Protein AF-S3ZJ68-F1 (afdb_monomer)

Structure (mmCIF, N/CA/C/O backbone):
data_AF-S3ZJ68-F1
#
_entry.id   AF-S3ZJ68-F1
#
loop_
_atom_site.group_PDB
_atom_site.id
_atom_site.type_symbol
_atom_site.label_atom_id
_atom_site.label_alt_id
_atom_site.label_comp_id
_atom_site.label_asym_id
_atom_site.label_entity_id
_atom_site.label_seq_id
_atom_site.pdbx_PDB_ins_code
_atom_site.Cartn_x
_atom_site.Cartn_y
_atom_site.Cartn_z
_atom_site.occupancy
_atom_site.B_iso_or_equiv
_atom_site.auth_seq_id
_atom_site.auth_comp_id
_atom_site.auth_asym_id
_atom_site.auth_atom_id
_atom_site.pdbx_PDB_model_num
ATOM 1 N N . MET A 1 1 ? 8.111 -1.084 -5.716 1.00 80.00 1 MET A N 1
ATOM 2 C CA . MET A 1 1 ? 7.505 -2.120 -6.538 1.00 80.00 1 MET A CA 1
ATOM 3 C C . MET A 1 1 ? 6.057 -1.750 -6.645 1.00 80.00 1 MET A C 1
ATOM 5 O O . MET A 1 1 ? 5.449 -1.335 -5.665 1.00 80.00 1 MET A O 1
ATOM 9 N N . ASP A 1 2 ? 5.586 -1.778 -7.868 1.00 84.50 2 ASP A N 1
ATOM 10 C CA . ASP A 1 2 ? 4.255 -1.363 -8.264 1.00 84.50 2 ASP A CA 1
ATOM 11 C C . ASP A 1 2 ? 3.744 -2.400 -9.263 1.00 84.50 2 ASP A C 1
ATOM 13 O O . ASP A 1 2 ? 4.480 -3.292 -9.693 1.00 84.50 2 ASP A O 1
ATOM 17 N N . GLN A 1 3 ? 2.486 -2.284 -9.650 1.00 87.31 3 GLN A N 1
ATOM 18 C CA . GLN A 1 3 ? 1.844 -3.196 -10.583 1.00 87.31 3 GLN A CA 1
ATOM 19 C C . GLN A 1 3 ? 2.467 -3.204 -11.986 1.00 87.31 3 GLN A C 1
ATOM 21 O O . GLN A 1 3 ? 2.232 -4.153 -12.731 1.00 87.31 3 GLN A O 1
ATOM 26 N N . ALA A 1 4 ? 3.239 -2.178 -12.367 1.00 88.06 4 ALA A N 1
ATOM 27 C CA . ALA A 1 4 ? 3.962 -2.156 -13.638 1.00 88.06 4 ALA A CA 1
ATOM 28 C C . ALA A 1 4 ? 5.332 -2.848 -13.529 1.00 88.06 4 ALA A C 1
ATOM 30 O O . ALA A 1 4 ? 5.813 -3.414 -14.509 1.00 88.06 4 ALA A O 1
ATOM 31 N N . ASN A 1 5 ? 5.953 -2.811 -12.346 1.00 89.50 5 ASN A N 1
ATOM 32 C CA . ASN A 1 5 ? 7.290 -3.337 -12.069 1.00 89.50 5 ASN A CA 1
ATOM 33 C C . ASN A 1 5 ? 7.332 -4.030 -10.700 1.00 89.50 5 ASN A C 1
ATOM 35 O O . ASN A 1 5 ? 7.917 -3.505 -9.738 1.00 89.50 5 ASN A O 1
ATOM 39 N N . PRO A 1 6 ? 6.717 -5.216 -10.584 1.00 88.12 6 PRO A N 1
ATOM 40 C CA . PRO A 1 6 ? 6.662 -5.920 -9.318 1.00 88.12 6 PRO A CA 1
ATOM 41 C C . PRO A 1 6 ? 7.979 -6.612 -8.960 1.00 88.12 6 PRO A C 1
ATOM 43 O O . PRO A 1 6 ? 8.087 -7.053 -7.831 1.00 88.12 6 PRO A O 1
ATOM 46 N N . PHE A 1 7 ? 8.941 -6.767 -9.889 1.00 85.50 7 PHE A N 1
ATOM 47 C CA . PHE A 1 7 ? 10.194 -7.566 -9.795 1.00 85.50 7 PHE A CA 1
ATOM 48 C C . PHE A 1 7 ? 10.067 -9.003 -9.254 1.00 85.50 7 PHE A C 1
ATOM 50 O O . PHE A 1 7 ? 11.036 -9.754 -9.226 1.00 85.50 7 PHE A O 1
ATOM 57 N N . GLU A 1 8 ? 8.858 -9.417 -8.918 1.00 90.25 8 GLU A N 1
ATOM 58 C CA . GLU A 1 8 ? 8.387 -10.779 -8.845 1.00 90.25 8 GLU A CA 1
ATOM 59 C C . GLU A 1 8 ? 7.944 -11.252 -10.238 1.00 90.25 8 GLU A C 1
ATOM 61 O O . GLU A 1 8 ? 7.591 -10.459 -11.124 1.00 90.25 8 GLU A O 1
ATOM 66 N N . THR A 1 9 ? 7.916 -12.570 -10.438 1.00 92.69 9 THR A N 1
ATOM 67 C CA . THR A 1 9 ? 7.269 -13.137 -11.627 1.00 92.69 9 THR A CA 1
ATOM 68 C C . THR A 1 9 ? 5.764 -12.848 -11.592 1.00 92.69 9 THR A C 1
ATOM 70 O O . THR A 1 9 ? 5.195 -12.730 -10.504 1.00 92.69 9 THR A O 1
ATOM 73 N N . PRO A 1 10 ? 5.064 -12.804 -12.741 1.00 91.81 10 PRO A N 1
ATOM 74 C CA . PRO A 1 10 ? 3.632 -12.503 -12.759 1.00 91.81 10 PRO A CA 1
ATOM 75 C C . PRO A 1 10 ? 2.789 -13.416 -11.854 1.00 91.81 10 PRO A C 1
ATOM 77 O O . PRO A 1 10 ? 1.829 -12.960 -11.236 1.00 91.81 10 PRO A O 1
ATOM 80 N N . ARG A 1 11 ? 3.158 -14.701 -11.738 1.00 94.19 11 ARG A N 1
ATOM 81 C CA . ARG A 1 11 ? 2.450 -15.663 -10.879 1.00 94.19 11 ARG A CA 1
ATOM 82 C C . ARG A 1 11 ? 2.710 -15.429 -9.396 1.00 94.19 11 ARG A C 1
ATOM 84 O O . ARG A 1 11 ? 1.758 -15.433 -8.623 1.00 94.19 11 ARG A O 1
ATOM 91 N N . THR A 1 12 ? 3.967 -15.225 -9.002 1.00 9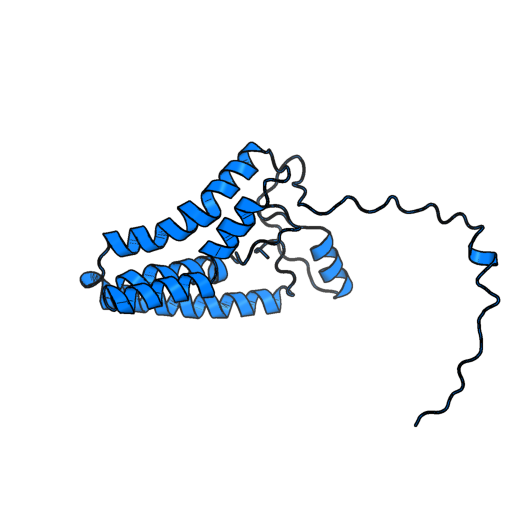4.75 12 THR A N 1
ATOM 92 C CA . THR A 1 12 ? 4.300 -14.955 -7.594 1.00 94.75 12 THR A CA 1
ATOM 93 C C . THR A 1 12 ? 3.712 -13.621 -7.147 1.00 94.75 12 THR A C 1
ATOM 95 O O . THR A 1 12 ? 3.117 -13.567 -6.079 1.00 94.75 12 THR A O 1
ATOM 98 N N . PHE A 1 13 ? 3.710 -12.613 -8.026 1.00 94.50 13 PHE A N 1
ATOM 99 C CA . PHE A 1 13 ? 3.064 -11.331 -7.757 1.00 94.50 13 PHE A CA 1
ATOM 100 C C . PHE A 1 13 ? 1.551 -11.466 -7.572 1.00 94.50 13 PHE A C 1
ATOM 102 O O . PHE A 1 13 ? 0.981 -10.894 -6.646 1.00 94.50 13 PHE A O 1
ATOM 109 N N . ALA A 1 14 ? 0.877 -12.249 -8.419 1.00 94.25 14 ALA A N 1
ATOM 110 C CA . ALA A 1 14 ? -0.551 -12.511 -8.256 1.00 94.25 14 ALA A CA 1
ATOM 111 C C . ALA A 1 14 ? -0.863 -13.217 -6.925 1.00 94.25 14 ALA A C 1
ATOM 113 O O . ALA A 1 14 ? -1.843 -12.869 -6.269 1.00 94.25 14 ALA A O 1
ATOM 114 N N . LEU A 1 15 ? -0.022 -14.170 -6.512 1.00 96.56 15 LEU A N 1
ATOM 115 C CA . LEU A 1 15 ? -0.175 -14.862 -5.232 1.00 96.56 15 LEU A CA 1
ATOM 116 C C . LEU A 1 15 ? 0.051 -13.916 -4.046 1.00 96.56 15 LEU A C 1
ATOM 118 O O . LEU A 1 15 ? -0.776 -13.872 -3.142 1.00 96.56 15 LEU A O 1
ATOM 122 N N . HIS A 1 16 ? 1.102 -13.101 -4.088 1.00 95.94 16 HIS A N 1
ATOM 123 C CA . HIS A 1 16 ? 1.391 -12.106 -3.058 1.00 95.94 16 HIS A CA 1
ATOM 124 C C . HIS A 1 16 ? 0.239 -11.099 -2.912 1.00 95.94 16 HIS A C 1
ATOM 126 O O . HIS A 1 16 ? -0.200 -10.783 -1.807 1.00 95.94 16 HIS A O 1
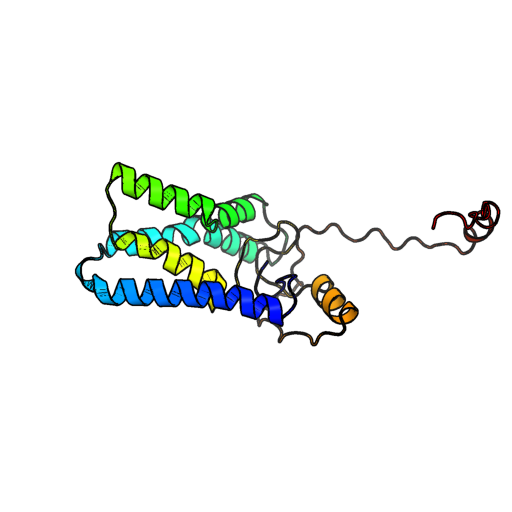ATOM 132 N N . ARG A 1 17 ? -0.350 -10.650 -4.027 1.00 96.62 17 ARG A N 1
ATOM 133 C CA . ARG A 1 17 ? -1.566 -9.823 -4.004 1.00 96.62 17 ARG A CA 1
ATOM 134 C C . ARG A 1 17 ? -2.762 -10.549 -3.391 1.00 96.62 17 ARG A C 1
ATOM 136 O O . ARG A 1 17 ? -3.553 -9.918 -2.693 1.00 96.62 17 ARG A O 1
ATOM 143 N N . ALA A 1 18 ? -2.908 -11.850 -3.638 1.00 97.56 18 ALA A N 1
ATOM 144 C CA . ALA A 1 18 ? -4.007 -12.640 -3.091 1.00 97.56 18 ALA A CA 1
ATOM 145 C C . ALA A 1 18 ? -3.978 -12.690 -1.554 1.00 97.56 18 ALA A C 1
ATOM 147 O O . ALA A 1 18 ? -5.038 -12.605 -0.937 1.00 97.56 18 ALA A O 1
ATOM 148 N N . GLU A 1 19 ? -2.797 -12.731 -0.930 1.00 97.19 19 GLU A N 1
ATOM 149 C CA . GLU A 1 19 ? -2.666 -12.652 0.534 1.00 97.19 19 GLU A CA 1
ATOM 150 C C . GLU A 1 19 ? -3.281 -11.356 1.085 1.00 97.19 19 GLU A C 1
ATOM 152 O O . GLU A 1 19 ? -4.082 -11.378 2.024 1.00 97.19 19 GLU A O 1
ATOM 157 N N . TYR A 1 20 ? -2.996 -10.223 0.439 1.00 97.69 20 TYR A N 1
ATOM 158 C CA . TYR A 1 20 ? -3.604 -8.944 0.805 1.00 97.69 20 TYR A CA 1
ATOM 159 C C . TYR A 1 20 ? -5.093 -8.875 0.461 1.00 97.69 20 TYR A C 1
ATOM 161 O O . TYR A 1 20 ? -5.854 -8.274 1.212 1.00 97.69 20 TYR A O 1
ATOM 169 N N . LEU A 1 21 ? -5.558 -9.523 -0.609 1.00 97.94 21 LEU A N 1
ATOM 170 C CA . LEU A 1 21 ? -6.996 -9.605 -0.893 1.00 97.94 21 LEU A CA 1
ATOM 171 C C . LEU A 1 21 ? -7.762 -10.355 0.202 1.00 97.94 21 LEU A C 1
ATOM 173 O O . LEU A 1 21 ? -8.873 -9.952 0.541 1.00 97.94 21 LEU A O 1
ATOM 177 N N . VAL A 1 22 ? -7.173 -11.396 0.797 1.00 98.31 22 VAL A N 1
ATOM 178 C CA . VAL A 1 22 ? -7.773 -12.090 1.946 1.00 98.31 22 VAL A CA 1
ATOM 179 C C . VAL A 1 22 ? -7.869 -11.152 3.152 1.00 98.31 22 VAL A C 1
ATOM 181 O O . VAL A 1 22 ? -8.938 -11.039 3.752 1.00 98.31 22 VAL A O 1
ATOM 184 N N . ALA A 1 23 ? -6.798 -10.421 3.474 1.00 97.19 23 ALA A N 1
ATOM 185 C CA . ALA A 1 23 ? -6.810 -9.438 4.562 1.00 97.19 23 ALA A CA 1
ATOM 186 C C . ALA A 1 23 ? -7.818 -8.297 4.316 1.00 97.19 23 ALA A C 1
ATOM 188 O O . ALA A 1 23 ? -8.520 -7.863 5.236 1.00 97.19 23 ALA A O 1
ATOM 189 N N . PHE A 1 24 ? -7.943 -7.848 3.066 1.00 98.44 24 PHE A N 1
ATOM 190 C CA . PHE A 1 24 ? -8.929 -6.860 2.639 1.00 98.44 24 PHE A CA 1
ATOM 191 C C . PHE A 1 24 ? -10.364 -7.377 2.806 1.00 98.44 24 PHE A C 1
ATOM 193 O O . PHE A 1 24 ? -11.211 -6.680 3.368 1.00 98.44 24 PHE A O 1
ATOM 200 N N . ALA A 1 25 ? -10.637 -8.612 2.377 1.00 98.56 25 ALA A N 1
ATOM 201 C CA . ALA A 1 25 ? -11.944 -9.246 2.519 1.00 98.56 25 ALA A CA 1
ATOM 202 C C . ALA A 1 25 ? -12.323 -9.444 3.994 1.00 98.56 25 ALA A C 1
ATOM 204 O O . ALA A 1 25 ? -13.436 -9.102 4.391 1.00 98.56 25 ALA A O 1
ATOM 205 N N . ALA A 1 26 ? -11.386 -9.911 4.824 1.00 98.44 26 ALA A N 1
ATOM 206 C CA . ALA A 1 26 ? -11.593 -10.064 6.262 1.00 98.44 26 ALA A CA 1
ATOM 207 C C . ALA A 1 26 ? -11.876 -8.715 6.946 1.00 98.44 26 ALA A C 1
ATOM 209 O O . ALA A 1 26 ? -12.830 -8.599 7.714 1.00 98.44 26 ALA A O 1
ATOM 210 N N . SER A 1 27 ? -11.104 -7.673 6.615 1.00 98.25 27 SER A N 1
ATOM 211 C CA . SER A 1 27 ? -11.328 -6.316 7.137 1.00 98.25 27 SER A CA 1
ATOM 212 C C . SER A 1 27 ? -12.685 -5.764 6.697 1.00 98.25 27 SER A C 1
ATOM 214 O O . SER A 1 27 ? -13.399 -5.169 7.498 1.00 98.25 27 SER A O 1
ATOM 216 N N . THR A 1 28 ? -13.078 -6.006 5.444 1.00 98.56 28 THR A N 1
ATOM 217 C CA . THR A 1 28 ? -14.387 -5.601 4.908 1.00 98.56 28 THR A CA 1
ATOM 218 C C . THR A 1 28 ? -15.529 -6.297 5.647 1.00 98.56 28 THR A C 1
ATOM 220 O O . THR A 1 28 ? -16.478 -5.638 6.061 1.00 98.56 28 THR A O 1
ATOM 223 N N . ALA A 1 29 ? -15.430 -7.609 5.873 1.00 98.62 29 ALA A N 1
ATOM 224 C CA . ALA A 1 29 ? -16.423 -8.352 6.642 1.00 98.62 29 ALA A CA 1
ATOM 225 C C . ALA A 1 29 ? -16.534 -7.822 8.082 1.00 98.62 29 ALA A C 1
ATOM 227 O O . ALA A 1 29 ? -17.642 -7.596 8.565 1.00 98.62 29 ALA A O 1
ATOM 228 N N . ALA A 1 30 ? -15.403 -7.546 8.740 1.00 98.38 30 ALA A N 1
ATOM 229 C CA . ALA A 1 30 ? -15.388 -6.960 10.078 1.00 98.38 30 ALA A CA 1
ATOM 230 C C . ALA A 1 30 ? -16.024 -5.558 10.113 1.00 98.38 30 ALA A C 1
ATOM 232 O O . ALA A 1 30 ? -16.771 -5.258 11.043 1.00 98.38 30 ALA A O 1
ATOM 233 N N . ILE A 1 31 ? -15.791 -4.726 9.090 1.00 98.50 31 ILE A N 1
ATOM 234 C CA . ILE A 1 31 ? -16.437 -3.413 8.951 1.00 98.50 31 ILE A CA 1
ATOM 235 C C . ILE A 1 31 ? -17.955 -3.562 8.802 1.00 98.50 31 ILE A C 1
ATOM 237 O O . ILE A 1 31 ? -18.699 -2.833 9.448 1.00 98.50 31 ILE A O 1
ATOM 241 N N . ILE A 1 32 ? -18.423 -4.507 7.980 1.00 98.56 32 ILE A N 1
ATOM 242 C CA . ILE A 1 32 ? -19.859 -4.744 7.761 1.00 98.56 32 ILE A CA 1
ATOM 243 C C . ILE A 1 32 ? -20.536 -5.220 9.050 1.00 98.56 32 ILE A C 1
ATOM 245 O O . ILE A 1 32 ? -21.584 -4.697 9.418 1.00 98.56 32 ILE A O 1
ATOM 249 N N . VAL A 1 33 ? -19.935 -6.185 9.752 1.00 98.62 33 VAL A N 1
ATOM 250 C CA . VAL A 1 33 ? -20.493 -6.739 10.998 1.00 98.62 33 VAL A CA 1
ATOM 251 C C . VAL A 1 33 ? -20.581 -5.680 12.099 1.00 98.62 33 VAL A C 1
ATOM 253 O O . VAL A 1 33 ? -21.548 -5.673 12.851 1.00 98.62 33 VAL A O 1
ATOM 256 N N . ASN A 1 34 ? -19.612 -4.765 12.166 1.00 98.25 34 ASN A N 1
ATOM 257 C CA . ASN A 1 34 ? -19.523 -3.746 13.216 1.00 98.25 34 ASN A CA 1
ATOM 258 C C . ASN A 1 34 ? -19.896 -2.340 12.713 1.00 98.25 34 ASN A C 1
ATOM 260 O O . ASN A 1 34 ? -19.491 -1.343 13.302 1.00 98.25 34 ASN A O 1
ATOM 264 N N . PHE A 1 35 ? -20.654 -2.237 11.615 1.00 98.06 35 PHE A N 1
ATOM 265 C CA . PHE A 1 35 ? -20.878 -0.978 10.890 1.00 98.06 35 PHE A CA 1
ATOM 266 C C . PHE A 1 35 ? -21.433 0.153 11.774 1.00 98.06 35 PHE A C 1
ATOM 268 O O . PHE A 1 35 ? -21.040 1.312 11.630 1.00 98.06 35 PHE A O 1
ATOM 275 N N . GLY 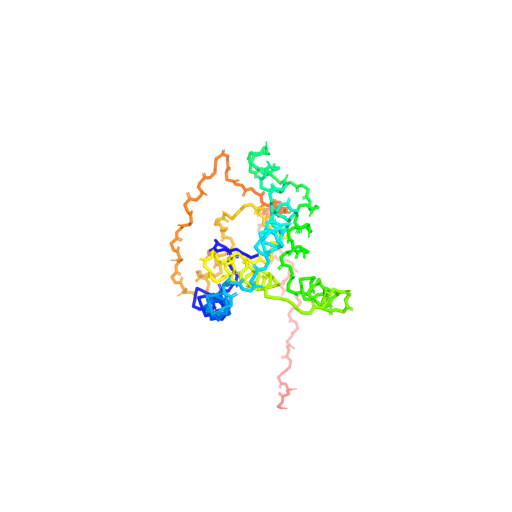A 1 36 ? -22.340 -0.187 12.695 1.00 98.00 36 GLY A N 1
ATOM 276 C CA . GLY A 1 36 ? -22.955 0.763 13.626 1.00 98.00 36 GLY A CA 1
ATOM 277 C C . GLY A 1 36 ? -22.028 1.233 14.751 1.00 98.00 36 GLY A C 1
ATOM 278 O O . GLY A 1 36 ? -22.206 2.338 15.255 1.00 98.00 36 GLY A O 1
ATOM 279 N N . ASP A 1 37 ? -21.014 0.438 15.094 1.00 98.00 37 ASP A N 1
ATOM 280 C CA . ASP A 1 37 ? -20.080 0.718 16.191 1.00 98.00 37 ASP A CA 1
ATOM 281 C C . ASP A 1 37 ? -18.817 1.450 15.713 1.00 98.00 37 ASP A C 1
ATOM 283 O O . ASP A 1 37 ? -17.952 1.837 16.505 1.00 98.00 37 ASP A O 1
ATOM 287 N N . ILE A 1 38 ? -18.682 1.651 14.400 1.00 98.62 38 ILE A N 1
ATOM 288 C CA . ILE A 1 38 ? -17.563 2.382 13.820 1.00 98.62 38 ILE A CA 1
ATOM 289 C C . ILE A 1 38 ? -17.762 3.879 14.035 1.00 98.62 38 ILE A C 1
ATOM 291 O O . ILE A 1 38 ? -18.715 4.500 13.561 1.00 98.62 38 ILE A O 1
ATOM 295 N N . ARG A 1 39 ? -16.768 4.505 14.665 1.00 98.38 39 ARG A N 1
ATOM 296 C CA . ARG A 1 39 ? -16.615 5.961 14.669 1.00 98.38 39 ARG A CA 1
ATOM 297 C C . ARG A 1 39 ? -16.183 6.439 13.284 1.00 98.38 39 ARG A C 1
ATOM 299 O O . ARG A 1 39 ? -15.006 6.685 13.033 1.00 98.38 39 ARG A O 1
ATOM 306 N N . TRP A 1 40 ? -17.147 6.594 12.382 1.00 98.38 40 TRP A N 1
ATOM 307 C CA . TRP A 1 40 ? -16.916 6.934 10.974 1.00 98.38 40 TRP A CA 1
ATOM 308 C C . TRP A 1 40 ? -16.007 8.142 10.728 1.00 98.38 40 TRP A C 1
ATOM 310 O O . TRP A 1 40 ? -15.120 8.020 9.886 1.00 98.38 40 TRP A O 1
ATOM 320 N N . PRO A 1 41 ? -16.116 9.270 11.462 1.00 98.56 41 PRO A N 1
ATOM 321 C CA . PRO A 1 41 ? -15.183 10.381 11.273 1.00 98.56 41 PRO A CA 1
ATOM 322 C C . PRO A 1 41 ? -13.719 9.986 11.512 1.00 98.56 41 PRO A C 1
ATOM 324 O O . PRO A 1 41 ? -12.833 10.427 10.785 1.00 98.56 41 PRO A O 1
ATOM 327 N N . VAL A 1 42 ? -13.465 9.117 12.495 1.00 98.38 42 VAL A N 1
ATOM 328 C CA . VAL A 1 42 ? -12.124 8.597 12.802 1.00 98.38 42 VAL A CA 1
ATOM 329 C C . VAL A 1 42 ? -11.677 7.622 11.729 1.00 98.38 42 VAL A C 1
ATOM 331 O O . VAL A 1 42 ? -10.561 7.738 11.240 1.00 98.38 42 VAL A O 1
ATOM 334 N N . TRP A 1 43 ? -12.553 6.698 11.329 1.00 98.62 43 TRP A N 1
ATOM 335 C CA . TRP A 1 43 ? -12.261 5.731 10.272 1.00 98.62 43 TRP A CA 1
ATOM 336 C C . TRP A 1 43 ? -11.865 6.448 8.974 1.00 98.62 43 TRP A C 1
ATOM 338 O O . TRP A 1 43 ? -10.830 6.146 8.390 1.00 98.62 43 TRP A O 1
ATOM 348 N N . ILE A 1 44 ? -12.631 7.467 8.566 1.00 98.62 44 ILE A N 1
ATOM 349 C CA . ILE A 1 44 ? -12.353 8.273 7.368 1.00 98.62 44 ILE A CA 1
ATOM 350 C C . ILE A 1 44 ? -11.026 9.024 7.513 1.00 98.62 44 ILE A C 1
ATOM 352 O O . ILE A 1 44 ? -10.235 9.045 6.574 1.00 98.62 44 ILE A O 1
ATOM 356 N N . ALA A 1 45 ? -10.747 9.616 8.678 1.00 98.50 45 ALA A N 1
ATOM 357 C CA . ALA A 1 45 ? -9.475 10.294 8.918 1.00 98.50 45 ALA A CA 1
ATOM 358 C C . ALA A 1 45 ? -8.280 9.325 8.836 1.00 98.50 45 ALA A C 1
ATOM 360 O O . ALA A 1 45 ? -7.290 9.630 8.173 1.00 98.50 45 ALA A O 1
ATOM 361 N N . LEU A 1 46 ? -8.392 8.144 9.454 1.00 98.25 46 LEU A N 1
ATOM 362 C CA . LEU A 1 46 ? -7.380 7.082 9.424 1.00 98.25 46 LEU A CA 1
ATOM 363 C C . LEU A 1 46 ? -7.205 6.454 8.036 1.00 98.25 46 LEU A C 1
ATOM 365 O O . LEU A 1 46 ? -6.120 5.988 7.706 1.00 98.25 46 LEU A O 1
ATOM 369 N N . PHE A 1 47 ? -8.248 6.449 7.214 1.00 98.25 47 PHE A N 1
ATOM 370 C CA . PHE A 1 47 ? -8.143 6.069 5.812 1.00 98.25 47 PHE A CA 1
ATOM 371 C C . PHE A 1 47 ? -7.375 7.146 5.025 1.00 98.25 47 PHE A C 1
ATOM 373 O O . PHE A 1 47 ? -6.331 6.893 4.430 1.00 98.25 47 PHE A O 1
ATOM 380 N N . LEU A 1 48 ? -7.826 8.401 5.087 1.00 98.31 48 LEU A N 1
ATOM 381 C CA . LEU A 1 48 ? -7.283 9.471 4.249 1.00 98.31 48 LEU A CA 1
ATOM 382 C C . LEU A 1 48 ? -5.849 9.879 4.608 1.00 98.31 48 LEU A C 1
ATOM 384 O O . LEU A 1 48 ? -5.086 10.236 3.711 1.00 98.31 48 LEU A O 1
ATOM 388 N N . TYR A 1 49 ? -5.458 9.861 5.887 1.00 98.31 49 TYR A N 1
ATOM 389 C CA . TYR A 1 49 ? -4.158 10.418 6.285 1.00 98.31 49 TYR A CA 1
ATOM 390 C C . TYR A 1 49 ? -2.964 9.664 5.677 1.00 98.31 49 TYR A C 1
ATOM 392 O O . TYR A 1 49 ? -1.930 10.285 5.418 1.00 98.31 49 TYR A O 1
ATOM 400 N N . ILE A 1 50 ? -3.116 8.362 5.396 1.00 98.12 50 ILE A N 1
ATOM 401 C CA . ILE A 1 50 ? -2.086 7.532 4.757 1.00 98.12 50 ILE A CA 1
ATOM 402 C C . ILE A 1 50 ? -1.716 8.124 3.394 1.00 98.12 50 ILE A C 1
ATOM 404 O O . ILE A 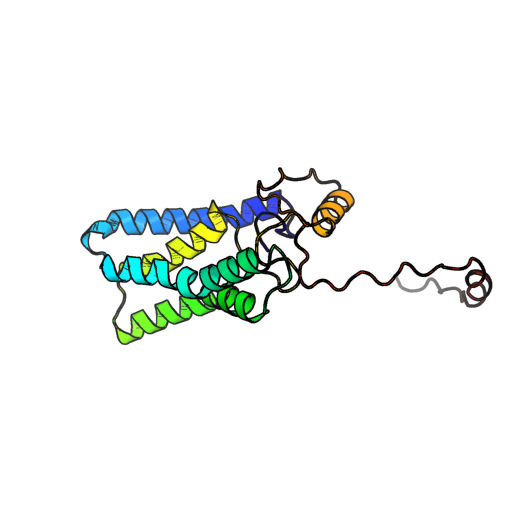1 50 ? -0.537 8.362 3.121 1.00 98.12 50 ILE A O 1
ATOM 408 N N . ASP A 1 51 ? -2.714 8.449 2.574 1.00 98.00 51 ASP A N 1
ATOM 409 C CA . ASP A 1 51 ? -2.494 8.964 1.222 1.00 98.00 51 ASP A CA 1
ATOM 410 C C . ASP A 1 51 ? -2.240 10.464 1.196 1.00 98.00 51 ASP A C 1
ATOM 412 O O . ASP A 1 51 ? -1.385 10.927 0.440 1.00 98.00 51 ASP A O 1
ATOM 416 N N . VAL A 1 52 ? -2.941 11.232 2.031 1.00 98.44 52 VAL A N 1
ATOM 417 C CA . VAL A 1 52 ? -2.776 12.690 2.103 1.00 98.44 52 VAL A CA 1
ATOM 418 C C . VAL A 1 52 ? -1.341 13.058 2.483 1.00 98.44 52 VAL A C 1
ATOM 420 O O . VAL A 1 52 ? -0.794 14.014 1.934 1.00 98.44 52 VAL A O 1
ATOM 423 N N . ILE A 1 53 ? -0.713 12.290 3.377 1.00 98.25 53 ILE A N 1
ATOM 424 C CA . ILE A 1 53 ? 0.683 12.499 3.778 1.00 98.25 53 ILE A CA 1
ATOM 425 C C . ILE A 1 53 ? 1.639 11.720 2.865 1.00 98.25 53 ILE A C 1
ATOM 427 O O . ILE A 1 53 ? 2.676 12.246 2.462 1.00 98.25 53 ILE A O 1
ATOM 431 N N . GLY A 1 54 ? 1.314 10.466 2.545 1.00 97.44 54 GLY A N 1
ATOM 432 C CA . GLY A 1 54 ? 2.237 9.548 1.883 1.00 97.44 54 GLY A CA 1
ATOM 433 C C . GLY A 1 54 ? 2.291 9.683 0.364 1.00 97.44 54 GLY A C 1
ATOM 434 O O . GLY A 1 54 ? 3.377 9.729 -0.214 1.00 97.44 54 GLY A O 1
ATOM 435 N N . TYR A 1 55 ? 1.135 9.722 -0.296 1.00 97.19 55 TYR A N 1
ATOM 436 C CA . TYR A 1 55 ? 1.030 9.575 -1.750 1.00 97.19 55 TYR A CA 1
ATOM 437 C C . TYR A 1 55 ? 0.802 10.901 -2.477 1.00 97.19 55 TYR A C 1
ATOM 439 O O . TYR A 1 55 ? 1.543 11.263 -3.396 1.00 97.19 55 TYR A O 1
ATOM 447 N N . LEU A 1 56 ? -0.206 11.657 -2.045 1.00 97.38 56 LEU A N 1
ATOM 448 C CA . LEU A 1 56 ? -0.692 12.835 -2.753 1.00 97.38 56 LEU A CA 1
ATOM 449 C C . LEU A 1 56 ? 0.399 13.899 -2.996 1.00 97.38 56 LEU A C 1
ATOM 451 O O . LEU A 1 56 ? 0.484 14.395 -4.124 1.00 97.38 56 LEU A O 1
ATOM 455 N N . PRO A 1 57 ? 1.289 14.225 -2.031 1.00 98.00 57 PRO A N 1
ATOM 456 C CA . PRO A 1 57 ? 2.339 15.215 -2.261 1.00 98.00 57 PRO A CA 1
ATOM 457 C C . PRO A 1 57 ? 3.303 14.803 -3.380 1.00 98.00 57 PRO A C 1
ATOM 459 O O . PRO A 1 57 ? 3.688 15.634 -4.205 1.00 98.00 57 PRO A O 1
ATOM 462 N N . GLY A 1 58 ? 3.666 13.517 -3.436 1.00 96.56 58 GLY A N 1
ATOM 463 C CA . GLY A 1 58 ? 4.559 12.983 -4.459 1.00 96.56 58 GLY A CA 1
ATOM 464 C C . GLY A 1 58 ? 3.898 12.891 -5.829 1.00 96.56 58 GLY A C 1
ATOM 465 O O . GLY A 1 58 ? 4.506 13.297 -6.818 1.00 96.56 58 GLY A O 1
ATOM 466 N N . ALA A 1 59 ? 2.636 12.456 -5.889 1.00 94.69 59 ALA A N 1
ATOM 467 C CA . ALA A 1 59 ? 1.874 12.377 -7.135 1.00 94.69 59 ALA A CA 1
ATOM 468 C C . ALA A 1 59 ? 1.699 13.765 -7.774 1.00 94.69 59 ALA A C 1
ATOM 470 O O . ALA A 1 59 ? 1.915 13.948 -8.975 1.00 94.69 59 ALA A O 1
ATOM 471 N N . ILE A 1 60 ? 1.391 14.783 -6.960 1.00 96.06 60 ILE A N 1
ATOM 472 C CA . ILE A 1 60 ? 1.318 16.178 -7.413 1.00 96.06 60 ILE A CA 1
ATOM 473 C C . ILE A 1 60 ? 2.687 16.653 -7.909 1.00 96.06 60 ILE A C 1
ATOM 475 O O . ILE A 1 60 ? 2.774 17.239 -8.990 1.00 96.06 60 ILE A O 1
ATOM 479 N N . ALA A 1 61 ? 3.759 16.405 -7.151 1.00 96.12 61 ALA A N 1
ATOM 480 C CA . ALA A 1 61 ? 5.108 16.807 -7.543 1.00 96.12 61 ALA A CA 1
ATOM 481 C C . ALA A 1 61 ? 5.543 16.154 -8.865 1.00 96.12 61 ALA A C 1
ATOM 483 O O . ALA A 1 61 ? 6.087 16.839 -9.729 1.00 96.12 61 ALA A O 1
ATOM 484 N N . PHE A 1 62 ? 5.254 14.864 -9.055 1.00 93.06 62 PHE A N 1
ATOM 485 C CA . PHE A 1 62 ? 5.586 14.115 -10.267 1.00 93.06 62 PHE A CA 1
ATOM 486 C C . PHE A 1 62 ? 4.784 14.585 -11.482 1.00 93.06 62 PHE A C 1
ATOM 488 O O . PHE A 1 62 ? 5.331 14.805 -12.563 1.00 93.06 62 PHE A O 1
ATOM 495 N N . LYS A 1 63 ? 3.482 14.829 -11.301 1.00 91.62 63 LYS A N 1
ATOM 496 C CA . LYS A 1 63 ? 2.645 15.401 -12.358 1.00 91.62 63 LYS A CA 1
ATOM 497 C C . LYS A 1 63 ? 3.150 16.783 -12.777 1.00 91.62 63 LYS A C 1
ATOM 499 O O . LYS A 1 63 ? 3.229 17.072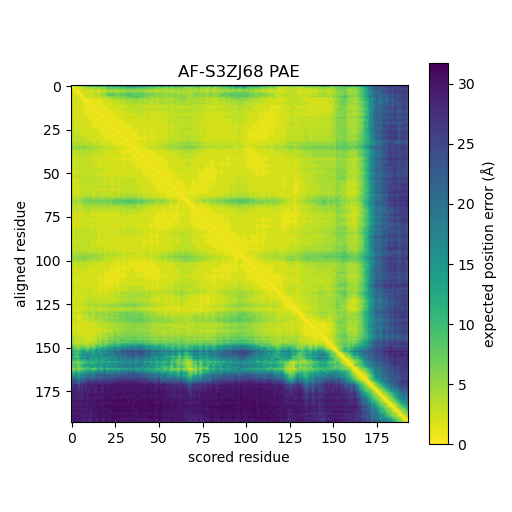 -13.966 1.00 91.62 63 LYS A O 1
ATOM 504 N N . ARG A 1 64 ? 3.537 17.628 -11.814 1.00 93.31 64 ARG A N 1
ATOM 505 C CA . ARG A 1 64 ? 4.105 18.963 -12.081 1.00 93.31 64 ARG A CA 1
ATOM 506 C C . ARG A 1 64 ? 5.503 18.909 -12.693 1.00 93.31 64 ARG A C 1
ATOM 508 O O . ARG A 1 64 ? 5.873 19.831 -13.414 1.00 93.31 64 ARG A O 1
ATOM 515 N N . SER A 1 65 ? 6.283 17.864 -12.417 1.00 91.06 65 SER A N 1
ATOM 516 C CA . SER A 1 65 ? 7.610 17.693 -13.01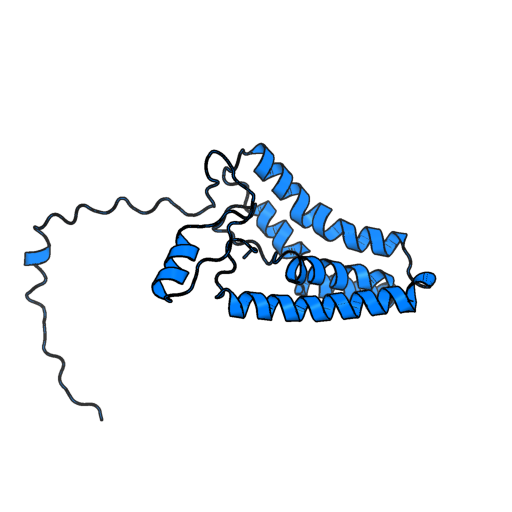1 1.00 91.06 65 SER A CA 1
ATOM 517 C C . SER A 1 65 ? 7.543 17.242 -14.473 1.00 91.06 65 SER A C 1
ATOM 519 O O . SER A 1 65 ? 8.539 17.400 -15.179 1.00 91.06 65 SER A O 1
ATOM 521 N N . GLY A 1 66 ? 6.395 16.732 -14.937 1.00 88.06 66 GLY A N 1
ATOM 522 C CA . GLY A 1 66 ? 6.229 16.185 -16.284 1.00 88.06 66 GLY A CA 1
ATOM 523 C C . GLY A 1 66 ? 6.963 14.855 -16.460 1.00 88.06 66 GLY A C 1
ATOM 524 O O . GLY A 1 66 ? 7.635 14.662 -17.465 1.00 88.06 66 GLY A O 1
ATOM 525 N N . GLY A 1 67 ? 6.930 13.981 -15.446 1.00 84.38 67 GLY A N 1
ATOM 526 C CA . GLY A 1 67 ? 7.607 12.676 -15.490 1.00 84.38 67 GLY A CA 1
ATOM 527 C C . GLY A 1 67 ? 9.108 12.718 -15.179 1.00 84.38 67 GLY A C 1
ATOM 528 O O . GLY A 1 67 ? 9.777 11.687 -15.197 1.00 84.38 67 GLY A O 1
ATOM 529 N N . ARG A 1 68 ? 9.655 13.896 -14.858 1.00 87.56 68 ARG A N 1
ATOM 530 C CA . ARG A 1 68 ? 11.047 14.041 -14.410 1.00 87.56 68 ARG A CA 1
ATOM 531 C C . ARG A 1 68 ? 11.225 13.555 -12.965 1.00 87.56 68 ARG A C 1
ATOM 533 O O . ARG A 1 68 ? 10.271 13.643 -12.180 1.00 87.56 68 ARG A O 1
ATOM 540 N N . PRO A 1 69 ? 12.445 13.137 -12.575 1.00 90.88 69 PRO A N 1
ATOM 541 C CA . PRO A 1 69 ? 12.741 12.739 -11.204 1.00 90.88 69 PRO A CA 1
ATOM 542 C C . PRO A 1 69 ? 12.350 13.823 -10.189 1.00 90.88 69 PRO A C 1
ATOM 544 O O . PRO A 1 69 ? 12.629 15.006 -10.388 1.00 90.88 69 PRO A O 1
ATOM 547 N N . ILE A 1 70 ? 11.720 13.413 -9.087 1.00 94.25 70 ILE A N 1
ATOM 548 C CA . ILE A 1 70 ? 11.311 14.292 -7.979 1.00 94.25 70 ILE A CA 1
ATOM 549 C C . ILE A 1 70 ? 12.147 14.016 -6.727 1.00 94.25 70 ILE A C 1
ATOM 551 O O . ILE A 1 70 ? 12.886 13.041 -6.667 1.00 94.25 70 ILE A O 1
ATOM 555 N N . SER A 1 71 ? 12.034 14.852 -5.695 1.00 95.62 71 SER A N 1
ATOM 556 C CA . SER A 1 71 ? 12.763 14.623 -4.441 1.00 95.62 71 SER A CA 1
ATOM 557 C C . SER A 1 71 ? 12.477 13.237 -3.843 1.00 95.62 71 SER A C 1
ATOM 559 O O . SER A 1 71 ? 11.323 12.819 -3.728 1.00 95.62 71 SER A O 1
ATOM 561 N N . LYS A 1 72 ? 13.532 12.561 -3.366 1.00 96.19 72 LYS A N 1
ATOM 562 C CA . LYS A 1 72 ? 13.425 11.270 -2.664 1.00 96.19 72 LYS A CA 1
ATOM 563 C C . LYS A 1 72 ? 12.598 11.356 -1.378 1.00 96.19 72 LYS A C 1
ATOM 565 O O . LYS A 1 72 ? 12.091 10.334 -0.929 1.00 96.19 72 LYS A O 1
ATOM 570 N N . VAL A 1 73 ? 12.398 12.555 -0.822 1.00 97.88 73 VAL A N 1
ATOM 571 C CA . VAL A 1 73 ? 11.516 12.772 0.337 1.00 97.88 73 VAL A CA 1
ATOM 572 C C . VAL A 1 73 ? 10.103 12.252 0.066 1.00 97.88 73 VAL A C 1
ATOM 574 O O . VAL A 1 73 ? 9.527 11.614 0.937 1.00 97.88 73 VAL A O 1
ATOM 577 N N . TYR A 1 74 ? 9.568 12.419 -1.147 1.00 97.75 74 TYR A N 1
ATOM 578 C CA . TYR A 1 74 ? 8.233 11.913 -1.485 1.00 97.75 74 TYR A CA 1
ATOM 579 C C . TYR A 1 74 ? 8.147 10.381 -1.462 1.00 97.75 74 TYR A C 1
ATOM 581 O O . TYR A 1 74 ? 7.110 9.824 -1.109 1.00 97.75 74 TYR A O 1
ATOM 589 N N . TYR A 1 75 ? 9.240 9.691 -1.793 1.00 97.19 75 TYR A N 1
ATOM 590 C CA . TYR A 1 75 ? 9.331 8.232 -1.696 1.00 97.19 75 TYR A CA 1
ATOM 591 C C . TYR A 1 75 ? 9.416 7.788 -0.237 1.00 97.19 75 TYR A C 1
ATOM 593 O O . TYR A 1 75 ? 8.786 6.804 0.137 1.00 97.19 75 TYR A O 1
ATOM 601 N N . VAL A 1 76 ? 10.160 8.527 0.596 1.00 98.25 76 VAL A N 1
ATOM 602 C CA . VAL A 1 76 ? 10.213 8.282 2.044 1.00 98.25 76 VAL A CA 1
ATOM 603 C C . VAL A 1 76 ? 8.828 8.457 2.660 1.00 98.25 76 VAL A C 1
ATOM 605 O O . VAL A 1 76 ? 8.375 7.552 3.348 1.00 98.25 76 VAL A O 1
ATOM 608 N N . LEU A 1 77 ? 8.138 9.567 2.374 1.00 98.25 77 LEU A N 1
ATOM 609 C CA . LEU A 1 77 ? 6.780 9.816 2.863 1.00 98.25 77 LEU A CA 1
ATOM 610 C C . LEU A 1 77 ? 5.837 8.678 2.470 1.00 98.25 77 LEU A C 1
ATOM 612 O O . LEU A 1 77 ? 5.183 8.107 3.339 1.00 98.25 77 LEU A O 1
ATOM 616 N N . TYR A 1 78 ? 5.829 8.293 1.192 1.00 98.12 78 TYR A N 1
ATOM 617 C CA . TYR A 1 78 ? 5.010 7.180 0.722 1.00 98.12 78 TYR A CA 1
ATOM 618 C C . TYR A 1 78 ? 5.329 5.887 1.480 1.00 98.12 78 TYR A C 1
ATOM 620 O O . TYR A 1 78 ? 4.436 5.298 2.084 1.00 98.12 78 TYR A O 1
ATOM 628 N N . ASN A 1 79 ? 6.601 5.476 1.504 1.00 97.81 79 ASN A N 1
ATOM 629 C CA . ASN A 1 79 ? 7.022 4.206 2.096 1.00 97.81 79 ASN A CA 1
ATOM 630 C C . ASN A 1 79 ? 6.779 4.154 3.606 1.00 97.81 79 ASN A C 1
ATOM 632 O O . ASN A 1 79 ? 6.377 3.115 4.121 1.00 97.81 79 ASN A O 1
ATOM 636 N N . VAL A 1 80 ? 6.991 5.263 4.320 1.00 98.38 80 VAL A N 1
ATOM 637 C CA . VAL A 1 80 ? 6.720 5.351 5.759 1.00 98.38 80 VAL A CA 1
ATOM 638 C C . VAL A 1 80 ? 5.224 5.238 6.022 1.00 98.38 80 VAL A C 1
ATOM 640 O O . VAL A 1 80 ? 4.830 4.423 6.853 1.00 98.38 80 VAL A O 1
ATOM 643 N N . MET A 1 81 ? 4.388 5.993 5.306 1.00 98.38 81 MET A N 1
ATOM 644 C CA . MET A 1 81 ? 2.939 5.973 5.525 1.00 98.38 81 MET A CA 1
ATOM 645 C C . MET A 1 81 ? 2.301 4.649 5.105 1.00 98.38 81 MET A C 1
ATOM 647 O O . MET A 1 81 ? 1.400 4.171 5.788 1.00 98.38 81 MET A O 1
ATOM 651 N N . HIS A 1 82 ? 2.809 4.018 4.046 1.00 97.94 82 HIS A N 1
ATOM 652 C CA . HIS A 1 82 ? 2.324 2.725 3.565 1.00 97.94 82 HIS A CA 1
ATOM 653 C C . HIS A 1 82 ? 2.984 1.532 4.271 1.00 97.94 82 HIS A C 1
ATOM 655 O O . HIS A 1 82 ? 2.705 0.381 3.932 1.00 97.94 82 HIS A O 1
ATOM 661 N N . SER A 1 83 ? 3.872 1.747 5.246 1.00 97.50 83 SER A N 1
ATOM 662 C CA . SER A 1 83 ? 4.552 0.660 5.958 1.00 97.50 83 SER A CA 1
ATOM 663 C C . SER A 1 83 ? 3.627 -0.015 6.962 1.00 97.50 83 SER A C 1
ATOM 665 O O . SER A 1 83 ? 3.073 0.641 7.840 1.00 97.50 83 SER A O 1
ATOM 667 N N . LEU A 1 84 ? 3.532 -1.350 6.900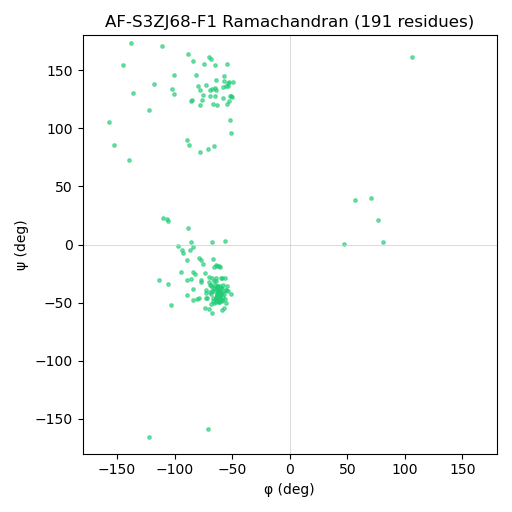 1.00 96.50 84 LEU A N 1
ATOM 668 C CA . LEU A 1 84 ? 2.846 -2.136 7.934 1.00 96.50 84 LEU A CA 1
ATOM 669 C C . LEU A 1 84 ? 3.484 -1.949 9.316 1.00 96.50 84 LEU A C 1
ATOM 671 O O . LEU A 1 84 ? 2.780 -2.020 10.313 1.00 96.50 84 LEU A O 1
ATOM 675 N N . ILE A 1 85 ? 4.790 -1.667 9.382 1.00 98.06 85 ILE A N 1
ATOM 676 C CA . ILE A 1 85 ? 5.490 -1.412 10.648 1.00 98.06 85 ILE A CA 1
ATOM 677 C C . ILE A 1 85 ? 5.004 -0.093 11.250 1.00 98.06 85 ILE A C 1
ATOM 679 O O . ILE A 1 85 ? 4.585 -0.056 12.403 1.00 98.06 85 ILE A O 1
ATOM 683 N N . THR A 1 86 ? 5.015 0.983 10.458 1.00 98.19 86 THR A N 1
ATOM 684 C CA . THR A 1 86 ? 4.559 2.305 10.908 1.00 98.19 86 THR A CA 1
ATOM 685 C C . THR A 1 86 ? 3.086 2.264 11.293 1.00 98.19 86 THR A C 1
ATOM 687 O O . THR A 1 86 ? 2.711 2.721 12.367 1.00 98.19 86 THR A O 1
ATOM 690 N N . GLN A 1 87 ? 2.252 1.659 10.450 1.00 98.44 87 GLN A N 1
ATOM 691 C CA . GLN A 1 87 ? 0.820 1.552 10.694 1.00 98.44 87 GLN A CA 1
ATOM 692 C C . GLN A 1 87 ? 0.489 0.636 11.881 1.00 98.44 87 GLN A C 1
ATOM 694 O O . GLN A 1 87 ? -0.387 0.959 12.679 1.00 98.44 87 GLN A O 1
ATOM 699 N N . GLY A 1 88 ? 1.239 -0.451 12.073 1.00 98.25 88 GLY A N 1
ATOM 700 C CA . GLY A 1 88 ? 1.152 -1.281 13.273 1.00 98.25 88 GLY A CA 1
ATOM 701 C C . GLY A 1 88 ? 1.511 -0.509 14.543 1.00 98.25 88 GLY A C 1
ATOM 702 O O . GLY A 1 88 ? 0.819 -0.643 15.548 1.00 98.25 88 GLY A O 1
ATOM 703 N N . ALA A 1 89 ? 2.530 0.356 14.492 1.00 98.50 89 ALA A N 1
ATOM 704 C CA . ALA A 1 89 ? 2.882 1.229 15.611 1.00 98.50 89 ALA A CA 1
ATOM 705 C C . ALA A 1 89 ? 1.781 2.260 15.915 1.00 98.50 89 ALA A C 1
ATOM 707 O O . ALA A 1 89 ? 1.477 2.484 17.084 1.00 98.50 89 ALA A O 1
ATOM 708 N N . VAL A 1 90 ? 1.144 2.840 14.889 1.00 98.25 90 VAL A N 1
ATOM 709 C CA . VAL A 1 90 ? -0.007 3.746 15.062 1.00 98.25 90 VAL A CA 1
ATOM 710 C C . VAL A 1 90 ? -1.175 3.021 15.730 1.00 98.25 90 VAL A C 1
ATOM 712 O O . VAL A 1 90 ? -1.697 3.512 16.728 1.00 98.25 90 VAL A O 1
ATOM 715 N N . VAL A 1 91 ? -1.549 1.836 15.234 1.00 98.44 91 VAL A N 1
ATOM 716 C CA . VAL A 1 91 ? -2.614 1.008 15.827 1.00 98.44 91 VAL A CA 1
ATOM 717 C C . VAL A 1 91 ? -2.282 0.646 17.274 1.00 98.44 91 VAL A C 1
ATOM 719 O O . VAL A 1 91 ? -3.121 0.820 18.153 1.00 98.44 91 VAL A O 1
ATOM 722 N N . ALA A 1 92 ? -1.060 0.183 17.545 1.00 98.44 92 ALA A N 1
ATOM 723 C CA . ALA A 1 92 ? -0.634 -0.187 18.891 1.00 98.44 92 ALA A CA 1
ATOM 724 C C . ALA A 1 92 ? -0.688 1.009 19.851 1.00 98.44 92 ALA A C 1
ATOM 726 O O . ALA A 1 92 ? -1.252 0.898 20.938 1.00 98.44 92 ALA A O 1
ATOM 727 N N . LEU A 1 93 ? -0.160 2.166 19.442 1.00 98.50 93 LEU A N 1
ATOM 728 C CA . LEU A 1 93 ? -0.193 3.384 20.248 1.00 98.50 93 LEU A CA 1
ATOM 729 C C . LEU A 1 93 ? -1.630 3.846 20.516 1.00 98.50 93 LEU A C 1
ATOM 731 O O . LEU A 1 93 ? -1.947 4.232 21.640 1.00 98.50 93 LEU A O 1
ATOM 735 N N . TRP A 1 94 ? -2.509 3.772 19.515 1.00 98.50 94 TRP A N 1
ATOM 736 C CA . TRP A 1 94 ? -3.925 4.100 19.672 1.00 98.50 94 TRP A CA 1
ATOM 737 C C . TRP A 1 94 ? -4.605 3.175 20.680 1.00 98.50 94 TRP A C 1
ATOM 739 O O . TRP A 1 94 ? -5.235 3.646 21.625 1.00 98.50 94 TRP A O 1
ATOM 749 N N . CYS A 1 95 ? -4.410 1.861 20.547 1.00 98.25 95 CYS A N 1
ATOM 750 C CA . CYS A 1 95 ? -4.944 0.880 21.488 1.00 98.25 95 CYS A CA 1
ATOM 751 C C . CYS A 1 95 ? -4.458 1.119 22.926 1.00 98.25 95 CYS A C 1
ATOM 753 O O . CYS A 1 95 ? -5.222 0.899 23.861 1.00 98.25 95 CYS A O 1
ATOM 755 N N . LEU A 1 96 ? -3.219 1.585 23.112 1.00 98.31 96 LEU A N 1
ATOM 756 C CA . LEU A 1 96 ? -2.655 1.874 24.434 1.00 98.31 96 LEU A CA 1
ATOM 757 C C . LEU A 1 96 ? -3.160 3.184 25.052 1.00 98.31 96 LEU A C 1
ATOM 759 O O . LEU A 1 96 ? -3.209 3.295 26.273 1.00 98.31 96 LEU A O 1
ATOM 763 N N . THR A 1 97 ? -3.489 4.186 24.235 1.00 98.19 97 THR A N 1
ATOM 764 C CA . THR A 1 97 ? -3.778 5.552 24.715 1.00 98.19 97 THR A CA 1
ATOM 765 C C . THR A 1 97 ? -5.260 5.911 24.690 1.00 98.19 97 THR A C 1
ATOM 767 O O . THR A 1 97 ? -5.723 6.648 25.556 1.00 98.19 97 THR A O 1
ATOM 770 N N . ILE A 1 98 ? -6.004 5.392 23.716 1.00 97.38 98 ILE A N 1
ATOM 771 C CA . ILE A 1 98 ? -7.432 5.663 23.494 1.00 97.38 98 ILE A CA 1
ATOM 772 C C . ILE A 1 98 ? -8.259 4.392 23.729 1.00 97.38 98 ILE A C 1
ATOM 774 O O . ILE A 1 98 ? -9.398 4.469 24.186 1.00 97.38 98 ILE A O 1
ATOM 778 N N . GLY A 1 99 ? -7.669 3.225 23.463 1.00 97.75 99 GLY A N 1
ATOM 779 C CA . GLY A 1 99 ? -8.330 1.927 23.534 1.00 97.75 99 GLY A CA 1
ATOM 780 C C . GLY A 1 99 ? -8.614 1.345 22.146 1.00 97.75 99 GLY A C 1
ATOM 781 O O . GLY A 1 99 ? -8.571 2.062 21.142 1.00 97.75 99 GLY A O 1
ATOM 782 N N . PRO A 1 100 ? -8.865 0.030 22.056 1.00 97.50 100 PRO A N 1
ATOM 783 C CA . PRO A 1 100 ? -9.214 -0.610 20.796 1.00 97.50 100 PRO A CA 1
ATOM 784 C C . PRO A 1 100 ? -10.589 -0.134 20.314 1.00 97.50 100 PRO A C 1
ATOM 786 O O . PRO A 1 100 ? -11.555 -0.113 21.074 1.00 97.50 100 PRO A O 1
ATOM 789 N N . GLU A 1 101 ? -10.691 0.208 19.032 1.00 97.81 101 GLU A N 1
ATOM 790 C CA . GLU A 1 101 ? -11.958 0.571 18.396 1.00 97.81 101 GLU A CA 1
ATOM 791 C C . GLU A 1 101 ? -12.016 0.104 16.939 1.00 97.81 101 GLU A C 1
ATOM 793 O O . GLU A 1 101 ? -10.993 -0.009 16.258 1.00 97.81 101 GLU A O 1
ATOM 798 N N . TRP A 1 102 ? -13.228 -0.114 16.427 1.00 98.38 102 TRP A N 1
ATOM 799 C CA . TRP A 1 102 ? -13.447 -0.602 15.063 1.00 98.38 102 TRP A CA 1
ATOM 800 C C . TRP A 1 102 ? -13.015 0.388 13.976 1.00 98.38 102 TRP A C 1
ATOM 802 O O . TRP A 1 102 ? -12.748 -0.024 12.847 1.00 98.38 102 TRP A O 1
ATOM 812 N N . ALA A 1 103 ? -12.872 1.679 14.301 1.00 98.50 103 ALA A N 1
ATOM 813 C CA . ALA A 1 103 ? -12.343 2.674 13.368 1.00 98.50 103 ALA A CA 1
ATOM 814 C C . ALA A 1 103 ? -10.922 2.329 12.880 1.00 98.50 103 ALA A C 1
ATOM 816 O O . ALA A 1 103 ? -10.571 2.645 11.743 1.00 98.50 103 ALA A O 1
ATOM 817 N N . LEU A 1 104 ? -10.135 1.615 13.694 1.00 98.56 104 LEU A N 1
ATOM 818 C CA . LEU A 1 104 ? -8.783 1.175 13.341 1.00 98.56 104 LEU A CA 1
ATOM 819 C C . LEU A 1 104 ? -8.758 0.194 12.164 1.00 98.56 104 LEU A C 1
ATOM 821 O O . LEU A 1 104 ? -7.714 0.067 11.529 1.00 98.56 104 LEU A O 1
ATOM 825 N N . LEU A 1 105 ? -9.889 -0.439 11.813 1.00 98.50 105 LEU A N 1
ATOM 826 C CA . LEU A 1 105 ? -10.007 -1.280 10.615 1.00 98.50 105 LEU A CA 1
ATOM 827 C C . LEU A 1 105 ? -9.746 -0.508 9.314 1.00 98.50 105 LEU A C 1
ATOM 829 O O . LEU A 1 105 ? -9.412 -1.136 8.313 1.00 98.50 105 LEU A O 1
ATOM 833 N N . ALA A 1 106 ? -9.833 0.829 9.321 1.00 98.62 106 ALA A N 1
ATOM 834 C CA . ALA A 1 106 ? -9.459 1.666 8.181 1.00 98.62 106 ALA A CA 1
ATOM 835 C C . ALA A 1 106 ? -8.035 1.375 7.690 1.00 98.62 106 ALA A C 1
ATOM 837 O O . ALA A 1 106 ? -7.794 1.301 6.490 1.00 98.62 106 ALA A O 1
ATOM 838 N N . ILE A 1 107 ? -7.103 1.152 8.620 1.00 98.38 107 ILE A N 1
ATOM 839 C CA . ILE A 1 107 ? -5.681 0.956 8.333 1.00 98.38 107 ILE A CA 1
ATOM 840 C C . ILE A 1 107 ? -5.411 -0.360 7.580 1.00 98.38 107 ILE A C 1
ATOM 842 O O . ILE A 1 107 ? -4.869 -0.306 6.471 1.00 98.38 107 ILE A O 1
ATOM 846 N N . PRO A 1 108 ? -5.765 -1.553 8.111 1.00 98.06 108 PRO A N 1
ATOM 847 C CA . PRO A 1 108 ? -5.572 -2.799 7.381 1.00 98.06 108 PRO A CA 1
ATOM 848 C C . PRO A 1 108 ? -6.428 -2.847 6.114 1.00 98.06 108 PRO A C 1
ATOM 850 O O . PRO A 1 108 ? -5.971 -3.413 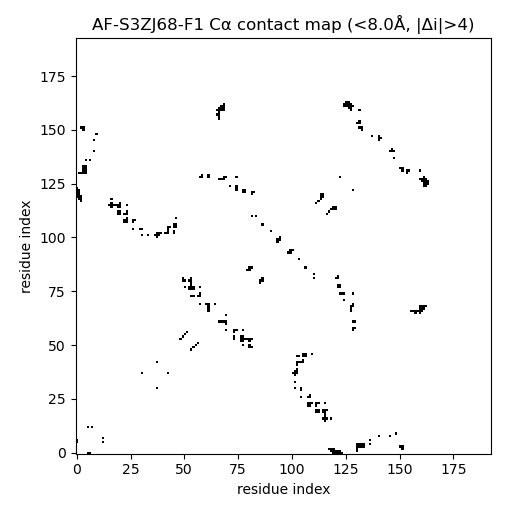5.122 1.00 98.06 108 PRO A O 1
ATOM 853 N N . TRP A 1 109 ? -7.610 -2.219 6.098 1.00 98.50 109 TRP A N 1
ATOM 854 C CA . TRP A 1 109 ? -8.437 -2.122 4.897 1.00 98.50 109 TRP A CA 1
ATOM 855 C C . TRP A 1 109 ? -7.745 -1.315 3.788 1.00 98.50 109 TRP A C 1
ATOM 857 O O . TRP A 1 109 ? -7.607 -1.817 2.674 1.00 98.50 109 TRP A O 1
ATOM 867 N N . HIS A 1 110 ? -7.216 -0.126 4.095 1.00 98.56 110 HIS A N 1
ATOM 868 C CA . HIS A 1 110 ? -6.484 0.723 3.145 1.00 98.56 110 HIS A CA 1
ATOM 869 C C . HIS A 1 110 ? -5.261 0.012 2.575 1.00 98.56 110 HIS A C 1
ATOM 871 O O . HIS A 1 110 ? -5.130 -0.158 1.366 1.00 98.56 110 HIS A O 1
ATOM 877 N N . LEU A 1 111 ? -4.372 -0.450 3.457 1.00 97.88 111 LEU A N 1
ATOM 878 C CA . LEU A 1 111 ? -3.100 -1.051 3.064 1.00 97.88 111 LEU A CA 1
ATOM 879 C C . LEU A 1 111 ? -3.272 -2.360 2.286 1.00 97.88 111 LEU A C 1
ATOM 881 O O . LEU A 1 111 ? -2.465 -2.674 1.408 1.00 97.88 111 LEU A O 1
ATOM 885 N N . SER A 1 112 ? -4.291 -3.146 2.632 1.00 98.12 112 SER A N 1
ATOM 886 C CA . SER A 1 112 ? -4.597 -4.391 1.927 1.00 98.12 112 SER A CA 1
ATOM 887 C C . SER A 1 112 ? -5.303 -4.124 0.602 1.00 98.12 112 SER A C 1
ATOM 889 O O . SER A 1 112 ? -5.069 -4.849 -0.360 1.00 98.12 112 SER A O 1
ATOM 891 N N . GLY A 1 113 ? -6.113 -3.065 0.518 1.00 97.56 113 GLY A N 1
ATOM 892 C CA . GLY A 1 113 ? -6.686 -2.592 -0.738 1.00 97.56 113 GLY A CA 1
ATOM 893 C C . GLY A 1 113 ? -5.599 -2.148 -1.715 1.00 97.56 113 GLY A C 1
ATOM 894 O O . GLY A 1 113 ? -5.571 -2.620 -2.850 1.00 97.56 113 GLY A O 1
ATOM 895 N N . ASP A 1 114 ? -4.647 -1.332 -1.257 1.00 95.56 114 ASP A N 1
ATOM 896 C CA . ASP A 1 114 ? -3.564 -0.819 -2.103 1.00 95.56 114 ASP A CA 1
ATOM 897 C C . ASP A 1 114 ? -2.701 -1.948 -2.694 1.00 95.56 114 ASP A C 1
ATOM 899 O O . ASP A 1 114 ? -2.456 -2.014 -3.901 1.00 95.56 114 ASP A O 1
ATOM 903 N N . ARG A 1 115 ? -2.350 -2.939 -1.869 1.00 96.31 115 ARG A N 1
ATOM 904 C CA . ARG A 1 115 ? -1.544 -4.089 -2.304 1.00 96.31 115 ARG A CA 1
ATOM 905 C C . ARG A 1 115 ? -2.343 -5.137 -3.064 1.00 96.31 115 ARG A C 1
ATOM 907 O O . ARG A 1 115 ? -1.903 -5.618 -4.103 1.00 96.31 115 ARG A O 1
ATOM 914 N N . GLY A 1 116 ? -3.517 -5.504 -2.565 1.00 95.88 116 GLY A N 1
ATOM 915 C CA . GLY A 1 116 ? -4.338 -6.563 -3.141 1.00 95.88 116 GLY A CA 1
ATOM 916 C C . GLY A 1 116 ? -5.010 -6.129 -4.440 1.00 95.88 116 GLY A C 1
ATOM 917 O O . GLY A 1 116 ? -4.833 -6.767 -5.483 1.00 95.88 116 GLY A O 1
ATOM 918 N N . LEU A 1 117 ? -5.754 -5.020 -4.408 1.00 94.75 117 LEU A N 1
ATOM 919 C CA . LEU A 1 117 ? -6.549 -4.547 -5.544 1.00 94.75 117 LEU A CA 1
ATOM 920 C C . LEU A 1 117 ? -5.699 -3.793 -6.565 1.00 94.75 117 LEU A C 1
ATOM 922 O O . LEU A 1 117 ? -5.799 -4.090 -7.757 1.00 94.75 117 LEU A O 1
ATOM 926 N N . PHE A 1 118 ? -4.847 -2.868 -6.115 1.00 92.19 118 PHE A N 1
ATOM 927 C CA . PHE A 1 118 ? -4.072 -2.019 -7.026 1.00 92.19 118 PHE A CA 1
ATOM 928 C C . PHE A 1 118 ? -2.677 -2.565 -7.334 1.00 92.19 118 PHE A C 1
ATOM 930 O O . PHE A 1 118 ? -2.157 -2.300 -8.414 1.00 92.19 118 PHE A O 1
ATOM 937 N N . GLY A 1 119 ? -2.103 -3.401 -6.463 1.00 92.19 119 GLY A N 1
ATOM 938 C CA . GLY A 1 119 ? -0.750 -3.931 -6.651 1.00 92.19 119 GLY A CA 1
ATOM 939 C C . GLY A 1 119 ? 0.344 -2.911 -6.330 1.00 92.19 119 GLY A C 1
ATOM 940 O O . GLY A 1 119 ? 1.474 -3.062 -6.792 1.00 92.19 119 GLY A O 1
ATOM 941 N N . ASN A 1 120 ? 0.018 -1.882 -5.550 1.00 92.94 120 ASN A N 1
ATOM 942 C CA . ASN A 1 120 ? 0.966 -0.881 -5.088 1.00 92.94 120 ASN A CA 1
ATOM 943 C C . ASN A 1 120 ? 1.653 -1.369 -3.811 1.00 92.94 120 ASN A C 1
ATOM 945 O O . ASN A 1 120 ? 1.011 -1.698 -2.814 1.00 92.94 120 ASN A O 1
ATOM 949 N N . PHE A 1 121 ? 2.981 -1.420 -3.841 1.00 94.00 121 PHE A N 1
ATOM 950 C CA . PHE A 1 121 ? 3.817 -1.741 -2.688 1.00 94.00 121 PHE A CA 1
ATOM 951 C C . PHE A 1 121 ? 4.793 -0.585 -2.436 1.00 94.00 121 PHE A C 1
ATOM 953 O O . PHE A 1 121 ? 4.656 0.505 -2.981 1.00 94.00 121 PHE A O 1
ATOM 960 N N . MET A 1 122 ? 5.818 -0.815 -1.614 1.00 94.25 122 MET A N 1
ATOM 961 C CA . MET A 1 122 ? 6.857 0.178 -1.320 1.00 94.25 122 MET A CA 1
ATOM 962 C C . MET A 1 122 ? 7.475 0.737 -2.598 1.00 94.25 122 MET A C 1
ATOM 964 O O . MET A 1 122 ? 8.033 -0.027 -3.382 1.00 94.25 122 MET A O 1
ATOM 968 N N . LYS A 1 123 ? 7.457 2.053 -2.804 1.00 93.56 123 LYS A N 1
ATOM 969 C CA . LYS A 1 123 ? 8.099 2.692 -3.955 1.00 93.56 123 LYS A CA 1
ATOM 970 C C . LYS A 1 123 ? 9.609 2.484 -3.921 1.00 93.56 123 LYS A C 1
ATOM 972 O O . LYS A 1 123 ? 10.274 2.673 -2.902 1.00 93.56 123 LYS A O 1
ATOM 977 N N . SER A 1 124 ? 10.150 2.094 -5.074 1.00 92.50 124 SER A N 1
ATOM 978 C CA . SER A 1 124 ? 11.595 1.984 -5.266 1.00 92.50 124 SER A CA 1
ATOM 979 C C . SER A 1 124 ? 12.175 3.373 -5.488 1.00 92.50 124 SER A C 1
ATOM 981 O O . SER A 1 124 ? 11.676 4.111 -6.328 1.00 92.50 124 SER A O 1
ATOM 983 N N . PHE A 1 125 ? 13.270 3.702 -4.804 1.00 92.88 125 PHE A N 1
ATOM 984 C CA . PHE A 1 125 ? 13.994 4.958 -5.030 1.00 92.88 125 PHE A CA 1
ATOM 985 C C . PHE A 1 125 ? 14.664 5.040 -6.404 1.00 92.88 125 PHE A C 1
ATOM 987 O O . PHE A 1 125 ? 15.151 6.108 -6.761 1.00 92.88 125 PHE A O 1
ATOM 994 N N . ALA A 1 126 ? 14.757 3.925 -7.132 1.00 89.31 126 ALA A N 1
ATOM 995 C CA . ALA A 1 126 ? 15.367 3.875 -8.454 1.00 89.31 126 ALA A CA 1
ATOM 996 C C . ALA A 1 126 ? 14.354 4.145 -9.573 1.00 89.31 126 ALA A C 1
ATOM 998 O O . ALA A 1 126 ? 14.728 4.690 -10.606 1.00 89.31 126 ALA A O 1
ATOM 999 N N . LEU A 1 127 ? 13.085 3.782 -9.378 1.00 90.50 127 LEU A N 1
ATOM 1000 C CA . LEU A 1 127 ? 12.047 3.899 -10.402 1.00 90.50 127 LEU A CA 1
ATOM 1001 C C . LEU A 1 127 ? 11.359 5.268 -10.370 1.00 90.50 127 LEU A C 1
ATOM 1003 O O . LEU A 1 127 ? 11.522 5.993 -9.388 1.00 90.50 127 LEU A O 1
ATOM 1007 N N . PRO A 1 128 ? 10.626 5.649 -11.436 1.00 91.12 128 PRO A N 1
ATOM 1008 C CA . PRO A 1 128 ? 9.750 6.813 -11.392 1.00 91.12 128 PRO A CA 1
ATOM 1009 C C . PRO A 1 128 ? 8.762 6.724 -10.226 1.00 91.12 128 PRO A C 1
ATOM 1011 O O . PRO A 1 128 ? 8.429 5.634 -9.758 1.00 91.12 128 PRO A O 1
ATOM 1014 N N . TYR A 1 129 ? 8.285 7.881 -9.762 1.00 92.00 129 TYR A N 1
ATOM 1015 C CA . TYR A 1 129 ? 7.340 7.903 -8.653 1.00 92.00 129 TYR A CA 1
ATOM 1016 C C . TYR A 1 129 ? 6.025 7.248 -9.070 1.00 92.00 129 TYR A C 1
ATOM 1018 O O . TYR A 1 129 ? 5.552 6.362 -8.367 1.00 92.00 129 TYR A O 1
ATOM 1026 N N . GLU A 1 130 ? 5.447 7.649 -10.204 1.00 90.62 130 GLU A N 1
ATOM 1027 C CA . GLU A 1 130 ? 4.269 6.968 -10.743 1.00 90.62 130 GLU A CA 1
ATOM 1028 C C . GLU A 1 130 ? 4.651 5.705 -11.529 1.00 90.62 130 GLU A C 1
ATOM 1030 O O . GLU A 1 130 ? 5.689 5.696 -12.197 1.00 90.62 130 GLU A O 1
ATOM 1035 N N . PRO A 1 131 ? 3.823 4.648 -11.487 1.00 88.38 131 PRO A N 1
ATOM 1036 C CA . PRO A 1 131 ? 4.120 3.381 -12.146 1.00 88.38 131 PRO A CA 1
ATOM 1037 C C . PRO A 1 131 ? 4.225 3.515 -13.669 1.00 88.38 131 PRO A C 1
ATOM 1039 O O . PRO A 1 131 ? 3.261 3.870 -14.350 1.00 88.38 131 PRO A O 1
ATOM 1042 N N . VAL A 1 132 ? 5.392 3.167 -14.211 1.00 86.31 132 VAL A N 1
ATOM 1043 C CA . VAL A 1 132 ? 5.671 3.120 -15.656 1.00 86.31 132 VAL A CA 1
ATOM 1044 C C . VAL A 1 132 ? 6.435 1.844 -15.955 1.00 86.31 132 VAL A C 1
ATOM 1046 O O . VAL A 1 132 ? 7.429 1.572 -15.283 1.00 86.31 132 VAL A O 1
ATOM 1049 N N . ALA A 1 133 ? 6.003 1.070 -16.951 1.00 86.00 133 ALA A N 1
ATOM 1050 C CA . ALA A 1 133 ? 6.655 -0.187 -17.316 1.00 86.00 133 ALA A CA 1
ATOM 1051 C C . ALA A 1 133 ? 8.135 0.030 -17.672 1.00 86.00 133 ALA A C 1
ATOM 1053 O O . ALA A 1 133 ? 8.466 0.846 -18.526 1.00 86.00 133 ALA A O 1
ATOM 1054 N N . GLN A 1 134 ? 9.031 -0.709 -17.019 1.00 85.44 134 GLN A N 1
ATOM 1055 C CA . GLN A 1 134 ? 10.472 -0.562 -17.190 1.00 85.44 134 GLN A CA 1
ATOM 1056 C C . GLN A 1 134 ? 11.037 -1.672 -18.071 1.00 85.44 134 GLN A C 1
ATOM 1058 O O . GLN A 1 134 ? 10.841 -2.862 -17.817 1.00 85.44 134 GLN A O 1
ATOM 1063 N N . LYS A 1 135 ? 11.885 -1.290 -19.030 1.00 86.75 135 LYS A N 1
ATOM 1064 C CA . LYS A 1 135 ? 12.625 -2.232 -19.891 1.00 86.75 135 LYS A CA 1
ATOM 1065 C C . LYS A 1 135 ? 13.465 -3.235 -19.093 1.00 86.75 135 LYS A C 1
ATOM 1067 O O . LYS A 1 135 ? 13.711 -4.342 -19.554 1.00 86.75 135 LYS A O 1
ATOM 1072 N N . GLY A 1 136 ? 13.931 -2.860 -17.898 1.00 86.44 136 GLY A N 1
ATOM 1073 C CA . GLY A 1 136 ? 14.653 -3.766 -17.001 1.00 86.44 136 GLY A CA 1
ATOM 1074 C C . GLY A 1 136 ? 13.806 -4.949 -16.529 1.00 86.44 136 GLY A C 1
ATOM 1075 O O . GLY A 1 136 ? 14.289 -6.075 -16.543 1.00 86.44 136 GLY A O 1
ATOM 1076 N N . TYR A 1 137 ? 12.541 -4.708 -16.174 1.00 88.38 137 TYR A N 1
ATOM 1077 C CA . TYR A 1 137 ? 11.629 -5.775 -15.765 1.00 88.38 137 TYR A CA 1
ATOM 1078 C C . TYR A 1 137 ? 11.257 -6.679 -16.946 1.00 88.38 137 TYR A C 1
ATOM 1080 O O . TYR A 1 137 ? 11.272 -7.896 -16.806 1.00 88.38 137 TYR A O 1
ATOM 1088 N N . LEU A 1 138 ? 11.014 -6.106 -18.129 1.00 90.12 138 LEU A N 1
ATOM 1089 C CA . LEU A 1 138 ? 10.719 -6.894 -19.333 1.00 90.12 138 LEU A CA 1
ATOM 1090 C C . LEU A 1 138 ? 11.879 -7.825 -19.714 1.00 90.12 138 LEU A C 1
ATOM 1092 O O . LEU A 1 138 ? 11.650 -9.004 -19.955 1.00 90.12 138 LEU A O 1
ATOM 1096 N N . ARG A 1 139 ? 13.125 -7.331 -19.652 1.00 91.94 139 ARG A N 1
ATOM 1097 C CA . ARG A 1 139 ? 14.320 -8.164 -19.869 1.00 91.94 139 ARG A CA 1
ATOM 1098 C C . ARG A 1 139 ? 14.420 -9.320 -18.875 1.00 91.94 139 ARG A C 1
ATOM 1100 O O . ARG A 1 139 ? 14.706 -10.436 -19.282 1.00 91.94 139 ARG A O 1
ATOM 1107 N N . LEU A 1 140 ? 14.131 -9.076 -17.594 1.00 92.38 140 LEU A N 1
ATOM 1108 C CA . LEU A 1 140 ? 14.082 -10.145 -16.591 1.00 92.38 140 LEU A CA 1
ATOM 1109 C C . LEU A 1 140 ? 13.061 -11.229 -16.975 1.00 92.38 140 LEU A C 1
ATOM 1111 O O . LEU A 1 140 ? 13.333 -12.414 -16.803 1.00 92.38 140 LEU A O 1
ATOM 1115 N N . LEU A 1 141 ? 11.889 -10.845 -17.490 1.00 93.25 141 LEU A N 1
ATOM 1116 C CA . LEU A 1 141 ? 10.889 -11.815 -17.942 1.00 93.25 141 LEU A CA 1
ATOM 1117 C C . LEU A 1 141 ? 11.360 -12.597 -19.171 1.00 93.25 141 LEU A C 1
ATOM 1119 O O . LEU A 1 141 ? 11.145 -13.807 -19.214 1.00 93.25 141 LEU A O 1
ATOM 1123 N N . ASP A 1 142 ? 12.028 -11.938 -20.119 1.00 94.31 142 ASP A N 1
ATOM 1124 C CA . ASP A 1 142 ? 12.618 -12.589 -21.294 1.00 94.31 142 ASP A CA 1
ATOM 1125 C C . ASP A 1 142 ? 13.673 -13.629 -20.893 1.00 94.31 142 ASP A C 1
ATOM 1127 O O . ASP A 1 142 ? 13.616 -14.775 -21.346 1.00 94.31 142 ASP A O 1
ATOM 1131 N N . ASP A 1 143 ? 14.580 -13.269 -19.979 1.00 95.62 143 ASP A N 1
ATOM 1132 C CA . ASP A 1 143 ? 15.630 -14.159 -19.467 1.00 95.62 143 ASP A CA 1
ATOM 1133 C C . ASP A 1 143 ? 15.038 -15.396 -18.769 1.00 95.62 143 ASP A C 1
ATOM 1135 O O . ASP A 1 143 ? 15.553 -16.511 -18.892 1.00 95.62 143 ASP A O 1
ATOM 1139 N N . LEU A 1 144 ? 13.905 -15.219 -18.080 1.00 94.69 144 LEU A N 1
ATOM 1140 C CA . LEU A 1 144 ? 13.143 -16.295 -17.441 1.00 94.69 144 LEU A CA 1
ATOM 1141 C C . LEU A 1 144 ? 12.183 -17.024 -18.398 1.00 94.69 144 LEU A C 1
ATOM 1143 O O . LEU A 1 144 ? 11.529 -17.983 -17.984 1.00 94.69 144 LEU A O 1
ATOM 1147 N N . ARG A 1 145 ? 12.094 -16.599 -19.666 1.00 95.94 145 ARG A N 1
ATOM 1148 C CA . ARG A 1 145 ? 11.176 -17.129 -20.693 1.00 95.94 145 ARG A CA 1
ATOM 1149 C C . ARG A 1 145 ? 9.705 -17.065 -20.272 1.00 95.94 145 ARG A C 1
ATOM 1151 O O . ARG A 1 145 ? 8.924 -17.982 -20.535 1.00 95.94 145 ARG A O 1
ATOM 1158 N N . LEU A 1 146 ? 9.328 -15.988 -19.591 1.00 93.50 146 LEU A N 1
ATOM 1159 C CA . LEU A 1 146 ? 7.973 -15.739 -19.114 1.00 93.50 146 LEU A CA 1
ATOM 1160 C C . LEU A 1 146 ? 7.238 -14.765 -20.038 1.00 93.50 146 LEU A C 1
ATOM 1162 O O . LEU A 1 146 ? 7.818 -13.828 -20.578 1.00 93.50 146 LEU A O 1
ATOM 1166 N N . ALA A 1 147 ? 5.928 -14.965 -20.182 1.00 90.25 147 ALA A N 1
ATOM 1167 C CA . ALA A 1 147 ? 5.081 -14.046 -20.933 1.00 90.25 147 ALA A CA 1
ATOM 1168 C C . ALA A 1 147 ? 5.033 -12.663 -20.266 1.00 90.25 147 ALA A C 1
ATOM 1170 O O . ALA A 1 147 ? 4.948 -12.551 -19.038 1.00 90.25 147 ALA A O 1
ATOM 1171 N N . HIS A 1 148 ? 5.034 -11.612 -21.085 1.00 88.06 148 HIS A N 1
ATOM 1172 C CA . HIS A 1 148 ? 4.921 -10.241 -20.595 1.00 88.06 148 HIS A CA 1
ATOM 1173 C C . HIS A 1 148 ? 3.492 -9.958 -20.111 1.00 88.06 148 HIS A C 1
ATOM 1175 O O . HIS A 1 148 ? 2.526 -10.343 -20.778 1.00 88.06 148 HIS A O 1
ATOM 1181 N N . PRO A 1 149 ? 3.324 -9.282 -18.961 1.00 83.75 149 PRO A N 1
ATOM 1182 C CA . PRO A 1 149 ? 2.014 -8.848 -18.502 1.00 83.75 149 PRO A CA 1
ATOM 1183 C C . PRO A 1 149 ? 1.452 -7.742 -19.404 1.00 83.75 149 PRO A C 1
ATOM 1185 O O . PRO A 1 149 ? 2.182 -7.044 -20.110 1.00 83.75 149 PRO A O 1
ATOM 1188 N N . LYS A 1 150 ? 0.128 -7.559 -19.358 1.00 80.25 150 LYS A N 1
ATOM 1189 C CA . LYS A 1 150 ? -0.544 -6.483 -20.093 1.00 80.25 150 LYS A CA 1
ATOM 1190 C C . LYS A 1 150 ? 0.022 -5.116 -19.658 1.00 80.25 150 LYS A C 1
ATOM 1192 O O . LYS A 1 150 ? 0.134 -4.888 -18.453 1.00 80.25 150 LYS A O 1
ATOM 1197 N N . PRO A 1 151 ? 0.315 -4.198 -20.598 1.00 71.69 151 PRO A N 1
ATOM 1198 C CA . PRO A 1 151 ? 0.770 -2.855 -20.259 1.00 71.69 151 PRO A CA 1
ATOM 1199 C C . PRO A 1 151 ? -0.226 -2.122 -19.355 1.00 71.69 151 PRO A C 1
ATOM 1201 O O . PRO A 1 151 ? -1.442 -2.204 -19.554 1.00 71.69 151 PRO A O 1
ATOM 1204 N N . VAL A 1 152 ? 0.297 -1.376 -18.382 1.00 68.94 152 VAL A N 1
ATOM 1205 C CA . VAL A 1 152 ? -0.501 -0.483 -17.534 1.00 68.94 152 VAL A CA 1
ATOM 1206 C C . VAL A 1 152 ? -0.773 0.807 -18.316 1.00 68.94 152 VAL A C 1
ATOM 1208 O O . VAL A 1 152 ? 0.119 1.326 -18.978 1.00 68.94 152 VAL A O 1
ATOM 1211 N N . ALA A 1 153 ? -2.008 1.312 -18.274 1.00 54.44 153 ALA A N 1
ATOM 1212 C CA . ALA A 1 153 ? -2.538 2.309 -19.216 1.00 54.44 153 ALA A CA 1
ATOM 1213 C C . ALA A 1 153 ? -1.919 3.727 -19.150 1.00 54.44 153 ALA A C 1
ATOM 1215 O O . ALA A 1 153 ? -2.359 4.615 -19.878 1.00 54.44 153 ALA A O 1
ATOM 1216 N N . HIS A 1 154 ? -0.925 3.976 -18.296 1.00 61.66 154 HIS A N 1
ATOM 1217 C CA . HIS A 1 154 ? -0.344 5.307 -18.127 1.00 61.66 154 HIS A CA 1
ATOM 1218 C C . HIS A 1 154 ? 0.817 5.534 -19.099 1.00 61.66 154 HIS A C 1
ATOM 1220 O O . HIS A 1 154 ? 1.974 5.252 -18.796 1.00 61.66 154 HIS A O 1
ATOM 1226 N N . THR A 1 155 ? 0.504 6.059 -20.283 1.00 58.97 155 THR A N 1
ATOM 1227 C CA . THR A 1 155 ? 1.503 6.609 -21.206 1.00 58.97 155 THR A CA 1
ATOM 1228 C C . THR A 1 155 ? 1.807 8.056 -20.831 1.00 58.97 155 THR A C 1
ATOM 1230 O O . THR A 1 155 ? 0.902 8.889 -20.778 1.00 58.97 155 THR A O 1
ATOM 1233 N N . PHE A 1 156 ? 3.079 8.357 -20.593 1.00 63.50 156 PHE A N 1
ATOM 1234 C CA . PHE A 1 156 ? 3.598 9.703 -20.358 1.00 63.50 156 PHE A CA 1
ATOM 1235 C C . PHE A 1 156 ? 4.592 10.037 -21.478 1.00 63.50 156 PHE A C 1
ATOM 1237 O O . PHE A 1 156 ? 5.383 9.175 -21.860 1.00 63.50 156 PHE A O 1
ATOM 1244 N N . ASP A 1 157 ? 4.538 11.267 -21.993 1.00 59.75 157 ASP A N 1
ATOM 1245 C CA . ASP A 1 157 ? 5.469 11.788 -22.999 1.00 59.75 157 ASP A CA 1
ATOM 1246 C C . ASP A 1 157 ? 6.151 13.060 -22.450 1.00 59.75 157 ASP A C 1
ATOM 1248 O O . ASP A 1 157 ? 5.445 14.033 -22.154 1.00 59.75 157 ASP A O 1
ATOM 1252 N N . PRO A 1 158 ? 7.483 13.071 -22.240 1.00 71.00 158 PRO A N 1
ATOM 1253 C CA . PRO A 1 158 ? 8.429 11.972 -22.474 1.00 71.00 158 PRO A CA 1
ATOM 1254 C C . PRO A 1 158 ? 8.275 10.808 -21.477 1.00 71.00 158 PRO A C 1
ATOM 1256 O O . PRO A 1 158 ? 7.717 10.977 -20.391 1.00 71.00 158 PRO A O 1
ATOM 1259 N N . GLU A 1 159 ? 8.809 9.631 -21.840 1.00 76.56 159 GLU A N 1
ATOM 1260 C CA . GLU A 1 159 ? 8.832 8.436 -20.977 1.00 76.56 159 GLU A CA 1
ATOM 1261 C C . GLU A 1 159 ? 9.491 8.780 -19.624 1.00 76.56 159 GLU A C 1
ATOM 1263 O O . GLU A 1 159 ? 10.646 9.223 -19.602 1.00 76.56 159 GLU A O 1
ATOM 1268 N N . PRO A 1 160 ? 8.793 8.611 -18.486 1.00 78.12 160 PRO A N 1
ATOM 1269 C CA . PRO A 1 160 ? 9.322 9.016 -17.202 1.00 78.12 160 PRO A CA 1
ATOM 1270 C C . PRO A 1 160 ? 10.555 8.217 -16.825 1.00 78.12 160 PRO A C 1
ATOM 1272 O O . PRO A 1 160 ? 10.548 6.985 -16.795 1.00 78.12 160 PRO A O 1
ATOM 1275 N N . VAL A 1 161 ? 11.608 8.944 -16.478 1.00 76.00 161 VAL A N 1
ATOM 1276 C CA . VAL A 1 161 ? 12.865 8.363 -16.025 1.00 76.00 161 VAL A CA 1
ATOM 1277 C C . VAL A 1 161 ? 12.923 8.441 -14.507 1.00 76.00 161 VAL A C 1
ATOM 1279 O O . VAL A 1 161 ? 12.660 9.481 -13.901 1.00 76.00 161 VAL A O 1
ATOM 1282 N N . GLY A 1 162 ? 13.226 7.306 -13.881 1.00 79.81 162 GLY A N 1
ATOM 1283 C CA . GLY A 1 162 ? 13.463 7.238 -12.445 1.00 79.81 162 GLY A CA 1
ATOM 1284 C C . GLY A 1 162 ? 14.789 7.894 -12.065 1.00 79.81 162 GLY A C 1
ATOM 1285 O O . GLY A 1 162 ? 15.372 8.681 -12.805 1.00 79.81 162 GLY A O 1
ATOM 1286 N N . HIS A 1 163 ? 15.319 7.520 -10.907 1.00 82.19 163 HIS A N 1
ATOM 1287 C CA . HIS A 1 163 ? 16.631 7.983 -10.450 1.00 82.19 163 HIS A CA 1
ATOM 1288 C C . HIS A 1 163 ? 17.786 7.090 -10.920 1.00 82.19 163 HIS A C 1
ATOM 1290 O O . HIS A 1 163 ? 18.881 7.180 -10.364 1.00 82.19 163 HIS A O 1
ATOM 1296 N N . ILE A 1 164 ? 17.555 6.203 -11.894 1.00 76.00 164 ILE A N 1
ATOM 1297 C CA . ILE A 1 164 ? 18.609 5.355 -12.453 1.00 76.00 164 ILE A CA 1
ATOM 1298 C C . ILE A 1 164 ? 19.595 6.263 -13.200 1.00 76.00 164 ILE A C 1
ATOM 1300 O O . ILE A 1 164 ? 19.178 6.963 -14.127 1.00 76.00 164 ILE A O 1
ATOM 1304 N N . PRO A 1 165 ? 20.887 6.279 -12.824 1.00 69.12 165 PRO A N 1
ATOM 1305 C CA . PRO A 1 165 ? 21.897 6.966 -13.612 1.00 69.12 165 PRO A CA 1
ATOM 1306 C C . PRO A 1 165 ? 21.903 6.416 -15.044 1.00 69.12 165 PRO A C 1
ATOM 1308 O O . PRO A 1 165 ? 21.682 5.214 -15.226 1.00 69.12 165 PRO A O 1
ATOM 1311 N N . PRO A 1 166 ? 22.165 7.245 -16.067 1.00 65.00 166 PRO A N 1
ATOM 1312 C CA . PRO A 1 166 ? 22.345 6.734 -17.418 1.00 65.00 166 PRO A CA 1
ATOM 1313 C C . PRO A 1 166 ? 23.409 5.632 -17.410 1.00 65.00 166 PRO A C 1
ATOM 1315 O O . PRO A 1 166 ? 24.411 5.734 -16.695 1.00 65.00 166 PRO A O 1
ATOM 1318 N N . ALA A 1 167 ? 23.174 4.566 -18.180 1.00 65.38 167 ALA A N 1
ATOM 1319 C CA . ALA A 1 167 ? 24.180 3.528 -18.355 1.00 65.38 167 ALA A CA 1
ATOM 1320 C C . ALA A 1 167 ? 25.489 4.192 -18.817 1.00 65.38 167 ALA A C 1
ATOM 1322 O O . ALA A 1 167 ? 25.426 5.104 -19.653 1.00 65.38 167 ALA A O 1
ATOM 1323 N N . PRO 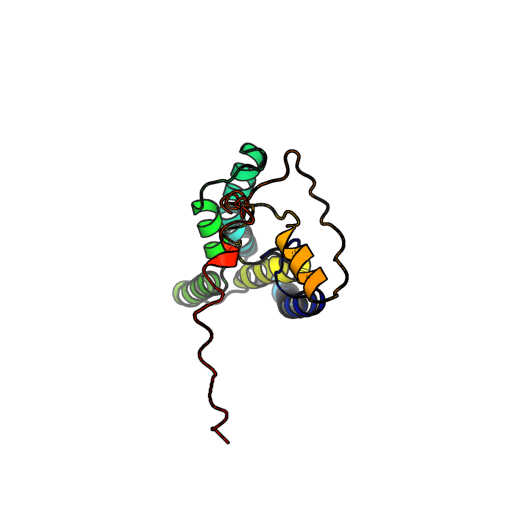A 1 168 ? 26.658 3.769 -18.296 1.00 60.25 168 PRO A N 1
ATOM 1324 C CA . PRO A 1 168 ? 27.928 4.217 -18.840 1.00 60.25 168 PRO A CA 1
ATOM 1325 C C . PRO A 1 168 ? 27.894 4.027 -20.358 1.00 60.25 168 PRO A C 1
ATOM 1327 O O . PRO A 1 168 ? 27.345 3.012 -20.809 1.00 60.25 168 PRO A O 1
ATOM 1330 N N . PRO A 1 169 ? 28.425 4.977 -21.151 1.00 60.09 169 PRO A N 1
ATOM 1331 C CA . PRO A 1 169 ? 28.519 4.780 -22.588 1.00 60.09 169 PRO A CA 1
ATOM 1332 C C . PRO A 1 169 ? 29.171 3.421 -22.805 1.00 60.09 169 PRO A C 1
ATOM 1334 O O . PRO A 1 169 ? 30.198 3.137 -22.184 1.00 60.09 169 PRO A O 1
ATOM 1337 N N . ALA A 1 170 ? 28.523 2.562 -23.599 1.00 58.25 170 ALA A N 1
ATOM 1338 C CA . ALA A 1 170 ? 29.081 1.269 -23.951 1.00 58.25 170 ALA A CA 1
ATOM 1339 C C . ALA A 1 170 ? 30.480 1.552 -24.489 1.00 58.25 170 ALA A C 1
ATOM 1341 O O . ALA A 1 170 ? 30.622 2.166 -25.549 1.00 58.25 170 ALA A O 1
ATOM 1342 N N . GLY A 1 171 ? 31.498 1.221 -23.691 1.00 46.84 171 GLY A N 1
ATOM 1343 C CA . GLY A 1 171 ? 32.873 1.431 -24.084 1.00 46.84 171 GLY A CA 1
ATOM 1344 C C . GLY A 1 171 ? 33.024 0.783 -25.446 1.00 46.84 171 GLY A C 1
ATOM 1345 O O . GLY A 1 171 ? 32.635 -0.371 -25.626 1.00 46.84 171 GLY A O 1
ATOM 1346 N N . HIS A 1 172 ? 33.536 1.540 -26.413 1.00 44.47 172 HIS A N 1
ATOM 1347 C CA . HIS A 1 172 ? 34.225 0.938 -27.536 1.00 44.47 172 HIS A CA 1
ATOM 1348 C C . HIS A 1 172 ? 35.257 -0.003 -26.911 1.00 44.47 172 HIS A C 1
ATOM 1350 O O . HIS A 1 172 ? 36.327 0.427 -26.493 1.00 44.47 172 HIS A O 1
ATOM 1356 N N . THR A 1 173 ? 34.924 -1.285 -26.787 1.00 48.03 173 THR A N 1
ATOM 1357 C CA . THR A 1 173 ? 35.933 -2.325 -26.719 1.00 48.03 173 THR A CA 1
ATOM 1358 C C . THR A 1 173 ? 36.579 -2.288 -28.090 1.00 48.03 173 THR A C 1
ATOM 1360 O O . THR A 1 173 ? 36.143 -2.971 -29.018 1.00 48.03 173 THR A O 1
ATOM 1363 N N . SER A 1 174 ? 37.555 -1.395 -28.253 1.00 44.81 174 SER A N 1
ATOM 1364 C CA . SER A 1 174 ? 38.502 -1.485 -29.343 1.00 44.81 174 SER A CA 1
ATOM 1365 C C . SER A 1 174 ? 39.047 -2.904 -29.304 1.00 44.81 174 SER A C 1
ATOM 1367 O O . SER A 1 174 ? 39.477 -3.394 -28.259 1.00 44.81 174 SER A O 1
ATOM 1369 N N . HIS A 1 175 ? 38.986 -3.579 -30.445 1.00 47.22 175 HIS A N 1
ATOM 1370 C CA . HIS A 1 175 ? 39.437 -4.954 -30.649 1.00 47.22 175 HIS A CA 1
ATOM 1371 C C . HIS A 1 175 ? 40.917 -5.210 -30.276 1.00 47.22 175 HIS A C 1
ATOM 1373 O O . HIS A 1 175 ? 41.398 -6.327 -30.439 1.00 47.22 175 HIS A O 1
ATOM 1379 N N . THR A 1 176 ? 41.633 -4.212 -29.762 1.00 49.97 176 THR A N 1
ATOM 1380 C CA . THR A 1 176 ? 43.041 -4.244 -29.367 1.00 49.97 176 THR A CA 1
ATOM 1381 C C . THR A 1 176 ? 43.307 -4.798 -27.962 1.00 49.97 176 THR A C 1
ATOM 1383 O O . THR A 1 176 ? 44.372 -5.368 -27.766 1.00 49.97 176 THR A O 1
ATOM 1386 N N . ASP A 1 177 ? 42.357 -4.770 -27.019 1.00 45.41 177 ASP A N 1
ATOM 1387 C CA . ASP A 1 177 ? 42.627 -5.223 -25.631 1.00 45.41 177 ASP A CA 1
ATOM 1388 C C . ASP A 1 177 ? 42.433 -6.733 -25.405 1.00 45.41 177 ASP A C 1
ATOM 1390 O O . ASP A 1 177 ? 42.728 -7.264 -24.332 1.00 45.41 177 ASP A O 1
ATOM 1394 N N . ARG A 1 178 ? 41.950 -7.473 -26.413 1.00 45.03 178 ARG A N 1
ATOM 1395 C CA . ARG A 1 178 ? 41.778 -8.933 -26.301 1.00 45.03 178 ARG A CA 1
ATOM 1396 C C . ARG A 1 178 ? 43.094 -9.705 -26.472 1.00 45.03 178 ARG A C 1
ATOM 1398 O O . ARG A 1 178 ? 43.121 -10.895 -26.176 1.00 45.03 178 ARG A O 1
ATOM 1405 N N . ALA A 1 179 ? 44.165 -9.048 -26.922 1.00 46.12 179 ALA A N 1
ATOM 1406 C CA . ALA A 1 179 ? 45.461 -9.689 -27.132 1.00 46.12 179 ALA A CA 1
ATOM 1407 C C . ALA A 1 179 ? 46.301 -9.818 -25.845 1.00 46.12 179 ALA A C 1
ATOM 1409 O O . ALA A 1 179 ? 47.093 -10.746 -25.749 1.00 46.12 179 ALA A O 1
ATOM 1410 N N . GLU A 1 180 ? 46.099 -8.970 -24.830 1.00 46.25 180 GLU A N 1
ATOM 1411 C CA . GLU A 1 180 ? 46.947 -8.972 -23.619 1.00 46.25 180 GLU A CA 1
ATOM 1412 C C . GLU A 1 180 ? 46.429 -9.842 -22.459 1.00 46.25 180 GLU A C 1
ATOM 1414 O O . GLU A 1 180 ? 47.137 -10.050 -21.480 1.00 46.25 180 GLU A O 1
ATOM 1419 N N . ARG A 1 181 ? 45.215 -10.406 -22.546 1.00 46.41 181 ARG A N 1
ATOM 1420 C CA . ARG A 1 181 ? 44.648 -11.281 -21.492 1.00 46.41 181 ARG A CA 1
ATOM 1421 C C . ARG A 1 181 ? 44.625 -12.770 -21.848 1.00 46.41 181 ARG A C 1
ATOM 1423 O O . ARG A 1 181 ? 43.845 -13.520 -21.264 1.00 46.41 181 ARG A O 1
ATOM 1430 N N . ALA A 1 182 ? 45.433 -13.203 -22.813 1.00 47.44 182 ALA A N 1
ATOM 1431 C CA . ALA A 1 182 ? 45.549 -14.619 -23.168 1.00 47.44 182 ALA A CA 1
ATOM 1432 C C . ALA A 1 182 ? 46.625 -15.376 -22.358 1.00 47.44 182 ALA A C 1
ATOM 1434 O O . ALA A 1 182 ? 46.589 -16.602 -22.341 1.00 47.44 182 ALA A O 1
ATOM 1435 N N . ASP A 1 183 ? 47.516 -14.681 -21.640 1.00 49.28 183 ASP A N 1
ATOM 1436 C CA . ASP A 1 183 ? 48.711 -15.305 -21.040 1.00 49.28 183 ASP A CA 1
ATOM 1437 C C . ASP A 1 183 ? 48.597 -15.719 -19.561 1.00 49.28 183 ASP A C 1
ATOM 1439 O O . ASP A 1 183 ? 49.529 -16.318 -19.031 1.00 49.28 183 ASP A O 1
ATOM 1443 N N . ASP A 1 184 ? 47.464 -15.489 -18.885 1.00 50.62 184 ASP A N 1
ATOM 1444 C CA . ASP A 1 184 ? 47.341 -15.776 -17.438 1.00 50.62 184 ASP A CA 1
ATOM 1445 C C . ASP A 1 184 ? 46.425 -16.971 -17.098 1.00 50.62 184 ASP A C 1
ATOM 1447 O O . ASP A 1 184 ? 45.908 -17.114 -15.986 1.00 50.62 184 ASP A O 1
ATOM 1451 N N . ALA A 1 185 ? 46.226 -17.880 -18.057 1.00 50.16 185 ALA A N 1
ATOM 1452 C CA . ALA A 1 185 ? 45.515 -19.136 -17.834 1.00 50.16 185 ALA A CA 1
ATOM 1453 C C . ALA A 1 185 ? 46.420 -20.165 -17.129 1.00 50.16 185 ALA A C 1
ATOM 1455 O O . ALA A 1 185 ? 46.953 -21.086 -17.749 1.00 50.16 185 ALA A O 1
ATOM 1456 N N . ARG A 1 186 ? 46.578 -20.047 -15.804 1.00 55.16 186 ARG A N 1
ATOM 1457 C CA . ARG A 1 186 ? 47.084 -21.169 -14.994 1.00 55.16 186 ARG A CA 1
ATOM 1458 C C . ARG A 1 186 ? 46.033 -22.290 -14.950 1.00 55.16 186 ARG A C 1
ATOM 1460 O O . ARG A 1 186 ? 44.869 -22.006 -14.661 1.00 55.16 186 ARG A O 1
ATOM 1467 N N . PRO A 1 187 ? 46.407 -23.560 -15.181 1.00 50.00 187 PRO A N 1
ATOM 1468 C CA . PRO A 1 187 ? 45.468 -24.672 -15.110 1.00 50.00 187 PRO A CA 1
ATOM 1469 C C . PRO A 1 187 ? 45.035 -24.917 -13.659 1.00 50.00 187 PRO A C 1
ATOM 1471 O O . PRO A 1 187 ? 45.863 -25.080 -12.761 1.00 50.00 187 PRO A O 1
ATOM 1474 N N . VAL A 1 188 ? 43.722 -24.957 -13.430 1.00 54.56 188 VAL A N 1
ATOM 1475 C CA . VAL A 1 188 ? 43.130 -25.335 -12.142 1.00 54.56 188 VAL A CA 1
ATOM 1476 C C . VAL A 1 188 ? 43.188 -26.860 -12.018 1.00 54.56 188 VAL A C 1
ATOM 1478 O O . VAL A 1 188 ? 42.657 -27.583 -12.859 1.00 54.56 188 VAL A O 1
ATOM 1481 N N . SER A 1 189 ? 43.877 -27.341 -10.983 1.00 49.41 189 SER A N 1
ATOM 1482 C CA . SER A 1 189 ? 44.035 -28.763 -10.659 1.00 49.41 189 SER A CA 1
ATOM 1483 C C . SER A 1 189 ? 42.692 -29.413 -10.273 1.00 49.41 189 SER A C 1
ATOM 1485 O O . SER A 1 189 ? 41.962 -28.833 -9.464 1.00 49.41 189 SER A O 1
ATOM 1487 N N . PRO A 1 190 ? 42.350 -30.614 -10.783 1.00 52.56 190 PRO A N 1
ATOM 1488 C CA . PRO A 1 190 ? 41.131 -31.317 -10.414 1.00 52.56 190 PRO A CA 1
ATOM 1489 C C . PRO A 1 190 ? 41.385 -32.171 -9.165 1.00 52.56 190 PRO A C 1
ATOM 1491 O O . PRO A 1 190 ? 41.701 -33.355 -9.260 1.00 52.56 190 PRO A O 1
ATOM 1494 N N . ALA A 1 191 ? 41.255 -31.580 -7.978 1.00 49.12 191 ALA A N 1
ATOM 1495 C CA . ALA A 1 191 ? 41.267 -32.345 -6.732 1.00 49.12 191 ALA A CA 1
ATOM 1496 C C . ALA A 1 191 ? 40.472 -31.648 -5.620 1.00 49.12 191 ALA A C 1
ATOM 1498 O O . ALA A 1 191 ? 41.034 -30.944 -4.788 1.00 49.12 191 ALA A O 1
ATOM 1499 N N . ALA A 1 192 ? 39.164 -31.893 -5.591 1.00 43.97 192 ALA A N 1
ATOM 1500 C CA . ALA A 1 192 ? 38.386 -31.991 -4.358 1.00 43.97 192 ALA A CA 1
ATOM 1501 C C . ALA A 1 192 ? 37.135 -32.828 -4.662 1.00 43.97 192 ALA A C 1
ATOM 1503 O O . ALA A 1 192 ? 36.247 -32.396 -5.397 1.00 43.97 192 ALA A O 1
ATOM 1504 N N . ARG A 1 193 ? 37.161 -34.069 -4.173 1.00 45.12 193 ARG A N 1
ATOM 1505 C CA . ARG A 1 193 ? 35.990 -34.927 -3.984 1.00 45.12 193 ARG A CA 1
ATOM 1506 C C . ARG A 1 193 ? 35.312 -34.554 -2.674 1.00 45.12 193 ARG A C 1
ATOM 1508 O O . ARG A 1 193 ? 36.057 -34.124 -1.765 1.00 45.12 193 ARG A O 1
#

Radius of gyration: 23.42 Å; Cα contacts (8 Å, |Δi|>4): 205; chains: 1; bounding box: 72×54×55 Å

Foldseek 3Di:
DFPQFLVDAPVVLLVQLVVLVVLLVVLVVLCVVCVVQAPVVLLVCLLVVLCVQQPVVQVVQCVVVLLEEDDCVNLVRNQCSLDPVNLVVVQVVCCVPVRDGSSSSSNSNNSSCCCNVGVDHRDDQQATSDDARDPVRVVVCVVVVHDDDDGDPDDGVPRRGGNHDPDDPPDPPPVPPVVPPPPPDDDDDPDDD

Sequence (193 aa):
MDQANPFETPRTFALHRAEYLVAFAASTAAIIVNFGDIRWPVWIALFLYIDVIGYLPGAIAFKRSGGRPISKVYYVLYNVMHSLITQGAVVALWCLTIGPEWALLAIPWHLSGDRGLFGNFMKSFALPYEPVAQKGYLRLLDDLRLAHPKPVAHTFDPEPVGHIPPAPPAGHTSHTDRAERADDARPVSPAAR

Secondary structure (DSSP, 8-state):
-BTTB-SS-HHHHHHHHHHHHHHHHHHHHHHHHTTTTS-HHHHHHHHHHHHHHHTHHHHHHHHHHTS----HHHHHHHHHHT-HHHHHHHHHHHHHHT---GGGGHHHHHHHHIIIII---SPPSSS-SS----HHHHHHHHHTTPPPPPPPS---SSPPP-SPPPPPP-----TTTTSTTSS--PPPP----

Mean predicted aligned error: 9.16 Å

pLDDT: mean 86.63, std 17.04, range [43.97, 98.62]

Solvent-accessible surface area (backbone atoms only — not comparable to full-atom values): 11100 Å² total; per-residue (Å²): 46,26,70,49,45,59,88,52,55,76,67,58,44,52,52,60,20,47,57,26,39,51,49,23,51,53,36,49,50,53,46,64,77,41,52,88,71,34,50,56,74,56,18,53,49,55,40,46,51,37,40,64,63,8,42,49,60,37,54,53,48,30,63,73,51,56,37,42,69,67,68,66,64,35,44,48,36,26,35,50,46,70,26,67,66,51,47,47,50,52,52,51,52,38,39,75,74,79,44,83,58,65,27,62,47,26,47,58,30,47,58,16,38,38,28,27,75,64,34,45,55,60,63,46,81,48,48,40,91,66,72,56,73,45,72,69,55,53,49,54,31,54,78,68,72,45,86,80,75,82,81,69,90,64,84,57,88,60,74,56,44,29,61,62,74,79,75,74,77,78,70,82,76,58,86,72,68,72,72,77,73,69,83,77,78,75,84,82,78,96,82,82,131

Organism: NCBI:txid1286094